Protein AF-X6L757-F1 (afdb_monomer_lite)

Structure (mmCIF, N/CA/C/O backbone):
data_AF-X6L757-F1
#
_entry.id   AF-X6L757-F1
#
loop_
_atom_site.group_PDB
_atom_site.id
_atom_site.type_symbol
_atom_site.label_atom_id
_atom_site.label_alt_id
_atom_site.label_comp_id
_atom_site.label_asym_id
_atom_site.label_entity_id
_atom_site.label_seq_id
_atom_site.pdbx_PDB_ins_code
_atom_site.Cartn_x
_atom_site.Cartn_y
_atom_site.Cartn_z
_atom_site.occupancy
_atom_site.B_iso_or_equiv
_atom_site.auth_seq_id
_atom_site.auth_comp_id
_atom_site.auth_asym_id
_atom_site.auth_atom_id
_atom_site.pdbx_PDB_model_num
ATOM 1 N N . MET A 1 1 ? -32.609 4.311 22.603 1.00 58.97 1 MET A N 1
ATOM 2 C CA . MET A 1 1 ? -32.377 5.660 22.034 1.00 58.97 1 MET A CA 1
ATOM 3 C C . MET A 1 1 ? -31.560 6.583 22.946 1.00 58.97 1 MET A C 1
ATOM 5 O O . MET A 1 1 ? -30.483 6.968 22.523 1.00 58.97 1 MET A O 1
ATOM 9 N N . LYS A 1 2 ? -31.959 6.900 24.194 1.00 62.16 2 LYS A N 1
ATOM 10 C CA . LYS A 1 2 ? -31.164 7.811 25.063 1.00 62.16 2 LYS A CA 1
ATOM 11 C C . LYS A 1 2 ? -29.749 7.310 25.413 1.00 62.16 2 LYS A C 1
ATOM 13 O O . LYS A 1 2 ? -28.817 8.101 25.410 1.00 62.16 2 LYS A O 1
ATOM 18 N N . GLY A 1 3 ? -29.578 6.009 25.667 1.00 69.06 3 GLY A N 1
ATOM 19 C CA . GLY A 1 3 ? -28.269 5.434 26.020 1.00 69.06 3 GLY A CA 1
ATOM 20 C C . GLY A 1 3 ? -27.225 5.507 24.899 1.00 69.06 3 GLY A C 1
ATOM 21 O O . GLY A 1 3 ? -26.070 5.806 25.168 1.00 69.06 3 GLY A O 1
ATOM 22 N N . GLN A 1 4 ? -27.639 5.322 23.640 1.00 73.56 4 GLN A N 1
ATOM 23 C CA . GLN A 1 4 ? -26.750 5.475 22.479 1.00 73.56 4 GLN A CA 1
ATOM 24 C C . GLN A 1 4 ? -26.289 6.923 22.304 1.00 73.56 4 GLN A C 1
ATOM 26 O O . GLN A 1 4 ? -25.109 7.154 22.082 1.00 73.56 4 GLN A O 1
ATOM 31 N N . ALA A 1 5 ? -27.187 7.899 22.470 1.00 78.19 5 ALA A N 1
ATOM 32 C CA . ALA A 1 5 ? -26.814 9.310 22.389 1.00 78.19 5 ALA A CA 1
ATOM 33 C C . ALA A 1 5 ? -25.806 9.706 23.483 1.00 78.19 5 ALA A C 1
ATOM 35 O O . ALA A 1 5 ? -24.844 10.413 23.205 1.00 78.19 5 ALA A O 1
ATOM 36 N N . ILE A 1 6 ? -25.985 9.203 24.711 1.00 81.19 6 ILE A N 1
ATOM 37 C CA . ILE A 1 6 ? -25.045 9.441 25.819 1.00 81.19 6 ILE A CA 1
ATOM 38 C C . ILE A 1 6 ? -23.681 8.803 25.531 1.00 81.19 6 ILE A C 1
ATOM 40 O O . ILE A 1 6 ? -22.657 9.444 25.749 1.00 81.19 6 ILE A O 1
ATOM 44 N N . TYR A 1 7 ? -23.665 7.571 25.014 1.00 84.12 7 TYR A N 1
ATOM 45 C CA . TYR A 1 7 ? -22.427 6.892 24.635 1.00 84.12 7 TYR A CA 1
ATOM 46 C C . TYR A 1 7 ? -21.653 7.672 23.568 1.00 84.12 7 TYR A C 1
ATOM 48 O O . TYR A 1 7 ? -20.471 7.934 23.762 1.00 84.12 7 TYR A O 1
ATOM 56 N N . VAL A 1 8 ? -22.322 8.108 22.494 1.00 83.06 8 VAL A N 1
ATOM 57 C CA . VAL A 1 8 ? -21.693 8.897 21.421 1.00 83.06 8 VAL A CA 1
ATOM 58 C C . VAL A 1 8 ? -21.083 10.185 21.978 1.00 83.06 8 VAL A C 1
ATOM 60 O O . VAL A 1 8 ? -19.923 10.471 21.715 1.00 83.06 8 VAL A O 1
ATOM 63 N N . ILE A 1 9 ? -21.818 10.924 22.815 1.00 82.94 9 ILE A N 1
ATOM 64 C CA . ILE A 1 9 ? -21.329 12.187 23.393 1.00 82.94 9 ILE A CA 1
ATOM 65 C C . ILE A 1 9 ? -20.105 11.964 24.294 1.00 82.94 9 ILE A C 1
ATOM 67 O O . ILE A 1 9 ? -19.135 12.716 24.213 1.00 82.94 9 ILE A O 1
ATOM 71 N N . LEU A 1 10 ? -20.132 10.940 25.153 1.00 84.25 10 LEU A N 1
ATOM 72 C CA . LEU A 1 10 ? -19.011 10.631 26.045 1.00 84.25 10 LEU A CA 1
ATOM 73 C C . LEU A 1 10 ? -17.787 10.125 25.276 1.00 84.25 10 LEU A C 1
ATOM 75 O O . LEU A 1 10 ? -16.661 10.471 25.628 1.00 84.25 10 LEU A O 1
ATOM 79 N N . PHE A 1 11 ? -18.002 9.336 24.226 1.00 81.00 11 PHE A N 1
ATOM 80 C CA . PHE A 1 11 ? -16.936 8.817 23.378 1.00 81.00 11 PHE A CA 1
ATOM 81 C C . PHE A 1 11 ? -16.246 9.932 22.582 1.00 81.00 11 PHE A C 1
ATOM 83 O O . PHE A 1 11 ? -15.020 10.017 22.593 1.00 81.00 11 PHE A O 1
ATOM 90 N N . GLU A 1 12 ? -17.015 10.849 21.988 1.00 79.94 12 GLU A N 1
ATOM 91 C CA . GLU A 1 12 ? -16.483 12.046 21.319 1.00 79.94 12 GLU A CA 1
ATOM 92 C C . GLU A 1 12 ? -15.700 12.943 22.289 1.00 79.94 12 GLU A C 1
ATOM 94 O O . GLU A 1 12 ? -14.604 13.419 21.982 1.00 79.94 12 GLU A O 1
ATOM 99 N N . PHE A 1 13 ? -16.214 13.132 23.509 1.00 81.75 13 PHE A N 1
ATOM 100 C CA . PHE A 1 13 ? -15.512 13.888 24.546 1.00 81.75 13 PHE A CA 1
ATOM 101 C C . PHE A 1 13 ? -14.179 13.234 24.939 1.00 81.75 13 PHE A C 1
ATOM 103 O O . PHE A 1 13 ? -13.175 13.935 25.090 1.00 81.75 13 PHE A O 1
ATOM 110 N N . PHE A 1 14 ? -14.158 11.907 25.097 1.00 79.25 14 PHE A N 1
ATOM 111 C CA . PHE A 1 14 ? -12.957 11.139 25.424 1.00 79.25 14 PHE A CA 1
ATOM 112 C C . PHE A 1 14 ? -11.910 11.209 24.306 1.00 79.25 14 PHE A C 1
ATOM 114 O O . PHE A 1 14 ? -10.748 11.513 24.587 1.00 79.25 14 PHE A O 1
ATOM 121 N N . LYS A 1 15 ? -12.328 11.015 23.046 1.00 71.12 15 LYS A N 1
ATOM 122 C CA . LYS A 1 15 ? -11.466 11.174 21.865 1.00 71.12 15 LYS A CA 1
ATOM 123 C C . LYS A 1 15 ? -10.779 12.537 21.869 1.00 71.12 15 LYS A C 1
ATOM 125 O O . LYS A 1 15 ? -9.555 12.618 21.841 1.00 71.12 15 LYS A O 1
ATOM 130 N N . LYS A 1 16 ? -11.571 13.606 21.977 1.00 74.44 16 LYS A N 1
ATOM 131 C CA . LYS A 1 16 ? -11.074 14.979 21.851 1.00 74.44 16 LYS A CA 1
ATOM 132 C C . LYS A 1 16 ? -10.141 15.399 22.987 1.00 74.44 16 LYS A C 1
ATOM 134 O O . LYS A 1 16 ? -9.164 16.096 22.741 1.00 74.44 16 LYS A O 1
ATOM 139 N N . ASN A 1 17 ? -10.452 15.022 24.229 1.00 71.94 17 ASN A N 1
ATOM 140 C CA . ASN A 1 17 ? -9.791 15.605 25.404 1.00 71.94 17 ASN A CA 1
ATOM 141 C C . ASN A 1 17 ? -8.791 14.676 26.099 1.00 71.94 17 ASN A C 1
ATOM 143 O O . ASN A 1 17 ? -7.975 15.167 26.875 1.00 71.94 17 ASN A O 1
ATOM 147 N N . ILE A 1 18 ? -8.859 13.360 25.870 1.00 69.25 18 ILE A N 1
ATOM 148 C CA . ILE A 1 18 ? -7.972 12.389 26.531 1.00 69.25 18 ILE A CA 1
ATOM 149 C C . ILE A 1 18 ? -7.057 11.688 25.530 1.00 69.25 18 ILE A C 1
ATOM 151 O O . ILE A 1 18 ? -5.863 11.579 25.792 1.00 69.25 18 ILE A O 1
ATOM 155 N N . MET A 1 19 ? -7.574 11.242 24.382 1.00 62.38 19 MET A N 1
ATOM 156 C CA . MET A 1 19 ? -6.746 10.544 23.387 1.00 62.38 19 MET A CA 1
ATOM 157 C C . MET A 1 19 ? -5.859 11.478 22.551 1.00 62.38 19 MET A C 1
ATOM 159 O O . MET A 1 19 ? -4.884 10.994 21.974 1.00 62.38 19 MET A O 1
ATOM 163 N N . SER A 1 20 ? -6.143 12.792 22.553 1.00 55.44 20 SER A N 1
ATOM 164 C CA . SER A 1 20 ? -5.616 13.781 21.598 1.00 55.44 20 SER A CA 1
ATOM 165 C C . SER A 1 20 ? -6.050 13.456 20.158 1.00 55.44 20 SER A C 1
ATOM 167 O O . SER A 1 20 ? -6.203 12.292 19.796 1.00 55.44 20 SER A O 1
ATOM 169 N N . GLU A 1 21 ? -6.244 14.466 19.304 1.00 53.66 21 GLU A N 1
ATOM 170 C CA . GLU A 1 21 ? -6.709 14.307 17.904 1.00 53.66 21 GLU A CA 1
ATOM 171 C C . GLU A 1 21 ? -5.821 13.383 17.039 1.00 53.66 21 GLU A C 1
ATOM 173 O O . GLU A 1 21 ? -6.205 13.011 15.935 1.00 53.66 21 GLU A O 1
ATOM 178 N N . MET A 1 22 ? -4.648 12.986 17.543 1.00 54.41 22 MET A N 1
ATOM 179 C CA . MET A 1 22 ? -3.664 12.153 16.849 1.00 54.41 22 MET A CA 1
ATOM 180 C C . MET A 1 22 ? -3.846 10.643 17.024 1.00 54.41 22 MET A C 1
ATOM 182 O O . 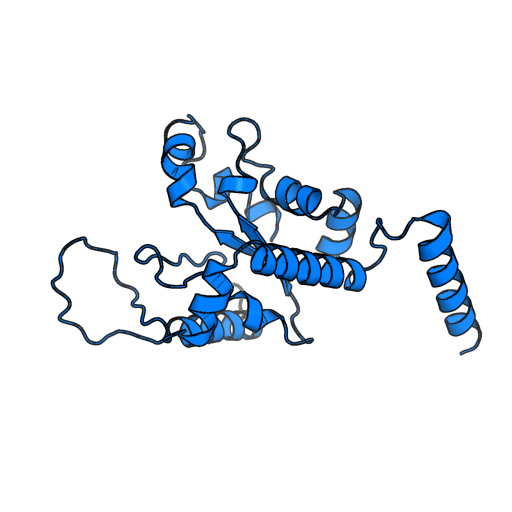MET A 1 22 ? -3.197 9.893 16.303 1.00 54.41 22 MET A O 1
ATOM 186 N N . ASN A 1 23 ? -4.677 10.170 17.958 1.00 59.03 23 ASN A N 1
ATOM 187 C CA . ASN A 1 23 ? -4.962 8.739 18.049 1.00 59.03 23 ASN A CA 1
ATOM 188 C C . ASN A 1 23 ? -6.315 8.454 17.400 1.00 59.03 23 ASN A C 1
ATOM 190 O O . ASN A 1 23 ? -7.351 8.757 18.005 1.00 59.03 23 ASN A O 1
ATOM 194 N N . PRO A 1 24 ? -6.333 7.858 16.195 1.00 61.53 24 PRO A N 1
ATOM 195 C CA . PRO A 1 24 ? -7.582 7.368 15.648 1.00 61.53 24 PRO A CA 1
ATOM 196 C C . PRO A 1 24 ? -8.204 6.406 16.684 1.00 61.53 24 PRO A C 1
ATOM 198 O O . PRO A 1 24 ? -7.495 5.715 17.411 1.00 61.53 24 PRO A O 1
ATOM 201 N N . ALA A 1 25 ? -9.530 6.382 16.840 1.00 64.69 25 ALA A N 1
ATOM 202 C CA . ALA A 1 25 ? -10.200 5.425 17.742 1.00 64.69 25 ALA A CA 1
ATOM 203 C C . ALA A 1 25 ? -11.243 4.569 17.010 1.00 64.69 25 ALA A C 1
ATOM 205 O O . ALA A 1 25 ? -12.019 3.843 17.628 1.00 64.69 25 ALA A O 1
ATOM 206 N N . SER A 1 26 ? -11.288 4.674 15.681 1.00 74.31 26 SER A N 1
ATOM 207 C CA . SER A 1 26 ? -12.192 3.932 14.818 1.00 74.31 26 SER A CA 1
ATOM 208 C C . SER A 1 26 ? -11.625 3.760 13.410 1.00 74.31 26 SER A C 1
ATOM 210 O O . SER A 1 26 ? -10.725 4.481 12.976 1.00 74.31 26 SER A O 1
ATOM 212 N N . CYS A 1 27 ? -12.218 2.829 12.670 1.00 75.62 27 CYS A N 1
ATOM 213 C CA . CYS A 1 27 ? -11.943 2.591 11.259 1.00 75.62 27 CYS A CA 1
ATOM 214 C C . CYS A 1 27 ? -12.133 3.850 10.398 1.00 75.62 27 CYS A C 1
ATOM 216 O O . CYS A 1 27 ? -11.332 4.118 9.507 1.00 75.62 27 CYS A O 1
ATOM 218 N N . ALA A 1 28 ? -13.169 4.643 10.695 1.00 76.81 28 ALA A N 1
ATOM 219 C CA . ALA A 1 28 ? -13.450 5.893 9.994 1.00 76.81 28 ALA A CA 1
ATOM 220 C C . ALA A 1 28 ? -12.325 6.921 10.184 1.00 76.81 28 ALA A C 1
ATOM 222 O O . ALA A 1 28 ? -11.941 7.589 9.225 1.00 76.81 28 ALA A O 1
ATOM 223 N N . ASP A 1 29 ? -11.750 6.994 11.389 1.00 78.88 29 ASP A N 1
ATOM 224 C CA . ASP A 1 29 ? -10.627 7.892 11.668 1.00 78.88 29 ASP A CA 1
ATOM 225 C C . ASP A 1 29 ? -9.388 7.485 10.846 1.00 78.88 29 ASP A C 1
ATOM 227 O O . ASP A 1 29 ? -8.741 8.338 10.244 1.00 78.88 29 ASP A O 1
ATOM 231 N N . VAL A 1 30 ? -9.094 6.182 10.733 1.00 80.06 30 VAL A N 1
ATOM 232 C CA . VAL A 1 30 ? -7.975 5.690 9.905 1.00 80.06 30 VAL A CA 1
ATOM 233 C C . VAL A 1 30 ? -8.197 5.948 8.420 1.00 80.06 30 VAL A C 1
ATOM 235 O O . VAL A 1 30 ? -7.276 6.402 7.745 1.00 80.06 30 VAL A O 1
ATOM 238 N N . ILE A 1 31 ? -9.411 5.733 7.905 1.00 79.62 31 ILE A N 1
ATOM 239 C CA . ILE A 1 31 ? -9.746 6.085 6.516 1.00 79.62 31 ILE A CA 1
ATOM 240 C C . ILE A 1 31 ? -9.521 7.579 6.283 1.00 79.62 31 ILE A C 1
ATOM 242 O O . ILE A 1 31 ? -8.919 7.957 5.278 1.00 79.62 31 ILE A O 1
ATOM 246 N N . SER A 1 32 ? -9.971 8.424 7.212 1.00 81.94 32 SER A N 1
ATOM 247 C CA . SER A 1 32 ? -9.790 9.872 7.119 1.00 81.94 32 SER A CA 1
ATOM 248 C C . SER A 1 32 ? -8.311 10.254 7.084 1.00 81.94 32 SER A C 1
ATOM 250 O O . SER A 1 32 ? -7.915 11.050 6.239 1.00 81.94 32 SER A O 1
ATOM 252 N N . ILE A 1 33 ? -7.482 9.658 7.945 1.00 85.62 33 ILE A N 1
ATOM 253 C CA . ILE A 1 33 ? -6.033 9.907 7.984 1.00 85.62 33 ILE A CA 1
ATOM 254 C C . ILE A 1 33 ? -5.356 9.461 6.686 1.00 85.62 33 ILE A C 1
ATOM 256 O O . ILE A 1 33 ? -4.517 10.180 6.148 1.00 85.62 33 ILE A O 1
ATOM 260 N N . LEU A 1 34 ? -5.728 8.301 6.143 1.00 85.06 34 LEU A N 1
ATOM 261 C CA . LEU A 1 34 ? -5.168 7.803 4.886 1.00 85.06 34 LEU A CA 1
ATOM 262 C C . LEU A 1 34 ? -5.571 8.682 3.693 1.00 85.06 34 LEU A C 1
ATOM 264 O O . LEU A 1 34 ? -4.715 9.000 2.864 1.00 85.06 34 LEU A O 1
ATOM 268 N N . LYS A 1 35 ? -6.838 9.123 3.630 1.00 81.38 35 LYS A N 1
ATOM 269 C CA . LYS A 1 35 ? -7.328 10.082 2.623 1.00 81.38 35 LYS A CA 1
ATOM 270 C C . LYS A 1 35 ? -6.579 11.417 2.727 1.00 81.38 35 LYS A C 1
ATOM 272 O O . LYS A 1 35 ? -6.104 11.927 1.714 1.00 81.38 35 LYS A O 1
ATOM 277 N N . GLU A 1 36 ? -6.422 11.943 3.939 1.00 84.25 36 GLU A N 1
ATOM 278 C CA . GLU A 1 36 ? -5.700 13.191 4.203 1.00 84.25 36 GLU A CA 1
ATOM 279 C C . GLU A 1 36 ? -4.223 13.093 3.812 1.00 84.25 36 GLU A C 1
ATOM 281 O O . GLU A 1 36 ? -3.713 13.933 3.075 1.00 84.25 36 GLU A O 1
ATOM 286 N N . SER A 1 37 ? -3.544 12.028 4.243 1.00 85.00 37 SER A N 1
ATOM 287 C CA . SER A 1 37 ? -2.137 11.798 3.925 1.00 85.00 37 SER A CA 1
ATOM 288 C C . SER A 1 37 ? -1.910 11.697 2.418 1.00 85.00 37 SER A C 1
ATOM 290 O O . SER A 1 37 ? -0.936 12.247 1.910 1.00 85.00 37 SER A O 1
ATOM 292 N N . LYS A 1 38 ? -2.816 11.045 1.679 1.00 80.94 38 LYS A N 1
ATOM 293 C CA . LYS A 1 38 ? -2.723 10.990 0.218 1.00 80.94 38 LYS A CA 1
ATOM 294 C C . LYS A 1 38 ? -2.888 12.371 -0.417 1.00 80.94 38 LYS A C 1
ATOM 296 O O . LYS A 1 38 ? -2.145 12.694 -1.341 1.00 80.94 38 LYS A O 1
ATOM 301 N N . ARG A 1 39 ? -3.831 13.184 0.067 1.00 80.19 39 ARG A N 1
ATOM 302 C CA . ARG A 1 39 ? -4.012 14.559 -0.416 1.00 80.19 39 ARG A CA 1
ATOM 303 C C . ARG A 1 39 ? -2.745 15.387 -0.205 1.00 80.19 39 ARG A C 1
ATOM 305 O O . ARG A 1 39 ? -2.292 16.025 -1.146 1.00 80.19 39 ARG A O 1
ATOM 312 N N . GLN A 1 40 ? -2.136 15.306 0.976 1.00 81.81 40 GLN A N 1
ATOM 313 C CA . GLN A 1 40 ? -0.882 16.004 1.275 1.00 81.81 40 GLN A CA 1
ATOM 314 C C . GLN A 1 40 ? 0.256 15.562 0.347 1.00 81.81 40 GLN A C 1
ATOM 316 O O . GLN A 1 40 ? 0.950 16.400 -0.217 1.00 81.81 40 GLN A O 1
ATOM 321 N N . GLU A 1 41 ? 0.403 14.257 0.104 1.00 78.88 41 GLU A N 1
ATOM 322 C CA . GLU A 1 41 ? 1.407 13.747 -0.838 1.00 78.88 41 GLU A CA 1
ATOM 323 C C . GLU A 1 41 ? 1.189 14.221 -2.285 1.00 78.88 41 GLU A C 1
ATOM 325 O O . GLU A 1 41 ? 2.156 14.331 -3.035 1.00 78.88 41 GLU A O 1
ATOM 330 N N . LEU A 1 42 ? -0.060 14.468 -2.697 1.00 75.12 42 LEU A N 1
ATOM 331 C CA . LEU A 1 42 ? -0.369 15.066 -4.000 1.00 75.12 42 LEU A CA 1
ATOM 332 C C . LEU A 1 42 ? -0.047 16.568 -4.008 1.00 75.12 42 LEU A C 1
ATOM 334 O O . LEU A 1 42 ? 0.512 17.060 -4.981 1.00 75.12 42 LEU A O 1
ATOM 338 N N . GLU A 1 43 ? -0.369 17.297 -2.934 1.00 73.88 43 GLU A N 1
ATOM 339 C CA . GLU A 1 43 ? -0.105 18.743 -2.791 1.00 73.88 43 GLU A CA 1
ATOM 340 C C . GLU A 1 43 ? 1.388 19.078 -2.769 1.00 73.88 43 GLU A C 1
ATOM 342 O O . GLU A 1 43 ? 1.803 20.094 -3.332 1.00 73.88 43 GLU A O 1
ATOM 347 N N . GLU A 1 44 ? 2.206 18.206 -2.182 1.00 71.19 44 GLU A N 1
ATOM 348 C CA . GLU A 1 44 ? 3.666 18.309 -2.224 1.00 71.19 44 GLU A CA 1
ATOM 349 C C . GLU A 1 44 ? 4.226 18.163 -3.651 1.00 71.19 44 GLU A C 1
ATOM 351 O O . GLU A 1 44 ? 5.294 18.699 -3.959 1.00 71.19 44 GLU A O 1
ATOM 356 N N . ASP A 1 45 ? 3.500 17.487 -4.545 1.00 68.44 45 ASP A N 1
ATOM 357 C CA . ASP A 1 45 ? 3.922 17.193 -5.910 1.00 68.44 45 ASP A CA 1
ATOM 358 C C . ASP A 1 45 ? 3.171 18.065 -6.932 1.00 68.44 45 ASP A C 1
ATOM 360 O O . ASP A 1 45 ? 2.238 17.654 -7.627 1.00 68.44 45 ASP A O 1
ATOM 364 N N . LYS A 1 46 ? 3.616 19.322 -7.053 1.00 63.41 46 LYS A N 1
ATOM 365 C CA . LYS A 1 46 ? 3.068 20.311 -8.003 1.00 63.41 46 LYS A CA 1
ATOM 366 C C . LYS A 1 46 ? 3.085 19.825 -9.462 1.00 63.41 46 LYS A C 1
ATOM 368 O O . LYS A 1 46 ? 2.262 20.260 -10.268 1.00 63.41 46 LYS A O 1
ATOM 373 N N . THR A 1 47 ? 4.027 18.946 -9.799 1.00 63.19 47 THR A N 1
ATOM 374 C CA . THR A 1 47 ? 4.153 18.314 -11.117 1.00 63.19 47 THR A CA 1
ATOM 375 C C . THR A 1 47 ? 3.059 17.286 -11.381 1.00 63.19 47 THR A C 1
ATOM 377 O O . THR A 1 47 ? 2.574 17.220 -12.511 1.00 63.19 47 THR A O 1
ATOM 380 N N . ILE A 1 48 ? 2.607 16.552 -10.359 1.00 65.06 48 ILE A N 1
ATOM 381 C CA . ILE A 1 48 ? 1.453 15.654 -10.483 1.00 65.06 48 ILE A CA 1
ATOM 382 C C . ILE A 1 48 ? 0.194 16.450 -10.815 1.00 65.06 48 ILE A C 1
ATOM 384 O O . ILE A 1 48 ? -0.448 16.131 -11.808 1.00 65.06 48 ILE A O 1
ATOM 388 N N . PHE A 1 49 ? -0.115 17.529 -10.084 1.00 62.84 49 PHE A N 1
ATOM 389 C CA . PHE A 1 49 ? -1.331 18.328 -10.319 1.00 62.84 49 PHE A CA 1
ATOM 390 C C . PHE A 1 49 ? -1.489 18.808 -11.768 1.00 62.84 49 PHE A C 1
ATOM 392 O O . PHE A 1 49 ? -2.576 18.727 -12.333 1.00 62.84 49 PHE A O 1
ATOM 399 N N . GLN A 1 50 ? -0.405 19.277 -12.387 1.00 62.06 50 GLN A N 1
ATOM 400 C CA . GLN A 1 50 ? -0.425 19.708 -13.790 1.00 62.06 50 GLN A CA 1
ATOM 401 C C . GLN A 1 50 ? -0.560 18.529 -14.764 1.00 62.06 50 GLN A C 1
ATOM 403 O O . GLN A 1 50 ? -1.178 18.663 -15.819 1.00 62.06 50 GLN A O 1
ATOM 408 N N . ALA A 1 51 ? -0.008 17.366 -14.416 1.00 60.81 51 ALA A N 1
ATOM 409 C CA . ALA A 1 51 ? -0.175 16.151 -15.203 1.00 60.81 51 ALA A CA 1
ATOM 410 C C . ALA A 1 51 ? -1.629 15.635 -15.171 1.00 60.81 51 ALA A C 1
ATOM 412 O O . ALA A 1 51 ? -2.087 15.096 -16.177 1.00 60.81 51 ALA A O 1
ATOM 413 N N . LEU A 1 52 ? -2.381 15.864 -14.083 1.00 61.47 52 LEU A N 1
ATOM 414 C CA . LEU A 1 52 ? -3.789 15.437 -13.963 1.00 61.47 52 LEU A CA 1
ATOM 415 C C . LEU A 1 52 ? -4.696 16.098 -14.986 1.00 61.47 52 LEU A C 1
ATOM 417 O O . LEU A 1 52 ? -5.527 15.437 -15.603 1.00 61.47 52 LEU A O 1
ATOM 421 N N . GLU A 1 53 ? -4.506 17.397 -15.205 1.00 63.56 53 GLU A N 1
ATOM 422 C CA . GLU A 1 53 ? -5.304 18.164 -16.165 1.00 63.56 53 GLU A CA 1
ATOM 423 C C . GLU A 1 53 ? -5.144 17.650 -17.604 1.00 63.56 53 GLU A C 1
ATOM 425 O O . GLU A 1 53 ? -5.980 17.929 -18.463 1.00 63.56 53 GLU A O 1
ATOM 430 N N . THR A 1 54 ? -4.082 16.886 -17.873 1.00 63.28 54 THR A N 1
ATOM 431 C CA . THR A 1 54 ? -3.745 16.362 -19.201 1.00 63.28 54 THR A CA 1
ATOM 432 C C . THR A 1 54 ? -3.739 14.836 -19.258 1.00 63.28 54 THR A C 1
ATOM 434 O O . THR A 1 54 ? -3.194 14.262 -20.202 1.00 63.28 54 THR A O 1
ATOM 437 N N . TYR A 1 55 ? -4.351 14.167 -18.275 1.00 63.38 55 TYR A N 1
ATOM 438 C CA . TYR A 1 55 ? -4.335 12.712 -18.189 1.00 63.38 55 TYR A CA 1
ATOM 439 C C . TYR A 1 55 ? -4.976 12.060 -19.421 1.00 63.38 55 TYR A C 1
ATOM 441 O O . TYR A 1 55 ? -6.115 12.347 -19.796 1.00 63.38 55 TYR A O 1
ATOM 449 N N . ILE A 1 56 ? -4.231 11.140 -20.032 1.00 63.94 56 ILE A N 1
ATOM 450 C CA . ILE A 1 56 ? -4.704 10.284 -21.117 1.00 63.94 56 ILE A CA 1
ATOM 451 C C . ILE A 1 56 ? -4.777 8.857 -20.566 1.00 63.94 56 ILE A C 1
ATOM 453 O O . ILE A 1 56 ? -3.777 8.389 -20.012 1.00 63.94 56 ILE A O 1
ATOM 457 N N . PRO A 1 57 ? -5.911 8.149 -20.734 1.00 65.44 57 PRO A N 1
ATOM 458 C CA . PRO A 1 57 ? -6.055 6.777 -20.272 1.00 65.44 57 PRO A CA 1
ATOM 459 C C . PRO A 1 57 ? -4.931 5.872 -20.768 1.00 65.44 57 PRO A C 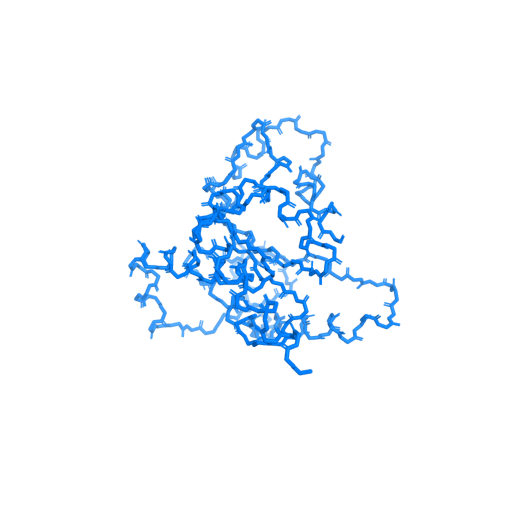1
ATOM 461 O O . PRO A 1 57 ? -4.590 5.841 -21.955 1.00 65.44 57 PRO A O 1
ATOM 464 N N . LEU A 1 58 ? -4.357 5.123 -19.831 1.00 71.88 58 LEU A N 1
ATOM 465 C CA . LEU A 1 58 ? -3.252 4.224 -20.114 1.00 71.88 58 LEU A CA 1
ATOM 466 C C . LEU A 1 58 ? -3.730 2.989 -20.864 1.00 71.88 58 LEU A C 1
ATOM 468 O O . LEU A 1 58 ? -4.562 2.234 -20.365 1.00 71.88 58 LEU A O 1
ATOM 472 N N . GLN A 1 59 ? -3.133 2.732 -22.023 1.00 73.69 59 GLN A N 1
ATOM 473 C CA . GLN A 1 59 ? -3.276 1.448 -22.696 1.00 73.69 59 GLN A CA 1
ATOM 474 C C . GLN A 1 59 ? -2.222 0.464 -22.183 1.00 73.69 59 GLN A C 1
ATOM 476 O O . GLN A 1 59 ? -1.032 0.776 -22.150 1.00 73.69 59 GLN A O 1
ATOM 481 N N . ALA A 1 60 ? -2.663 -0.727 -21.794 1.00 74.44 60 ALA A N 1
ATOM 482 C CA . ALA A 1 60 ? -1.826 -1.812 -21.303 1.00 74.44 60 ALA A CA 1
ATOM 483 C C . ALA A 1 60 ? -2.070 -3.094 -22.105 1.00 74.44 60 ALA A C 1
ATOM 485 O O . ALA A 1 60 ? -3.023 -3.201 -22.872 1.00 74.44 60 ALA A O 1
ATOM 486 N N . ASN A 1 61 ? -1.177 -4.065 -21.952 1.00 74.12 61 ASN A N 1
ATOM 487 C CA . ASN A 1 61 ? -1.337 -5.412 -22.481 1.00 74.12 61 ASN A CA 1
ATOM 488 C C . ASN A 1 61 ? -0.685 -6.416 -21.512 1.00 74.12 61 ASN A C 1
ATOM 490 O O . ASN A 1 61 ? 0.115 -6.032 -20.662 1.00 74.12 61 ASN A O 1
ATOM 494 N N . ASN A 1 62 ? -1.020 -7.699 -21.655 1.00 74.38 62 ASN A N 1
ATOM 495 C CA . ASN A 1 62 ? -0.509 -8.773 -20.791 1.00 74.38 62 ASN A CA 1
ATOM 496 C C . ASN A 1 62 ? 0.846 -9.343 -21.249 1.00 74.38 62 ASN A C 1
ATOM 498 O O . ASN A 1 62 ? 1.286 -10.376 -20.740 1.00 74.38 62 ASN A O 1
ATOM 502 N N . TYR A 1 63 ? 1.488 -8.746 -22.255 1.00 66.56 63 TYR A N 1
ATOM 503 C CA . TYR A 1 63 ? 2.748 -9.266 -22.768 1.00 66.56 63 TYR A CA 1
ATOM 504 C C . TYR A 1 63 ? 3.908 -8.833 -21.868 1.00 66.56 63 TYR A C 1
ATOM 506 O O . TYR A 1 63 ? 3.921 -7.736 -21.313 1.00 66.56 63 TYR A O 1
ATOM 514 N N . LEU A 1 64 ? 4.907 -9.711 -21.737 1.00 57.03 64 LEU A N 1
ATOM 515 C CA . LEU A 1 64 ? 6.180 -9.357 -21.112 1.00 57.03 64 LEU A CA 1
ATOM 516 C C . LEU A 1 64 ? 6.747 -8.119 -21.812 1.00 57.03 64 LEU A C 1
ATOM 518 O O . LEU A 1 64 ? 6.771 -8.069 -23.042 1.00 57.03 64 LEU A O 1
ATOM 522 N N . TYR A 1 65 ? 7.221 -7.144 -21.035 1.00 54.09 65 TYR A N 1
ATOM 523 C CA . TYR A 1 65 ? 7.952 -6.012 -21.590 1.00 54.09 65 TYR A CA 1
ATOM 524 C C . TYR A 1 65 ? 9.221 -6.543 -22.274 1.00 54.09 65 TYR A C 1
ATOM 526 O O . TYR A 1 65 ? 10.167 -6.967 -21.610 1.00 54.09 65 TYR A O 1
ATOM 534 N N . ILE A 1 66 ? 9.217 -6.562 -23.605 1.00 52.94 66 ILE A N 1
ATOM 535 C CA . ILE A 1 66 ? 10.393 -6.830 -24.431 1.00 52.94 66 ILE A CA 1
ATOM 536 C C . ILE A 1 66 ? 10.847 -5.462 -24.928 1.00 52.94 66 ILE A C 1
ATOM 538 O O . ILE A 1 66 ? 10.054 -4.733 -25.517 1.00 52.94 66 ILE A O 1
ATOM 542 N N . ASP A 1 67 ? 12.113 -5.113 -24.706 1.00 49.88 67 ASP A N 1
ATOM 543 C CA . ASP A 1 67 ? 12.712 -3.815 -25.070 1.00 49.88 67 ASP A CA 1
ATOM 544 C C . ASP A 1 67 ? 12.806 -3.574 -26.599 1.00 49.88 67 ASP A C 1
ATOM 546 O O . ASP A 1 67 ? 13.529 -2.704 -27.071 1.00 49.88 67 ASP A O 1
ATOM 550 N N . SER A 1 68 ? 12.097 -4.377 -27.399 1.00 51.62 68 SER A N 1
ATOM 551 C CA . SER A 1 68 ? 12.009 -4.260 -28.850 1.00 51.62 68 SER A CA 1
ATOM 552 C C . SER A 1 68 ? 10.709 -3.559 -29.244 1.00 51.62 68 SER A C 1
ATOM 554 O O . SER A 1 68 ? 9.626 -4.064 -28.950 1.00 51.62 68 SER A O 1
ATOM 556 N N . ASP A 1 69 ? 10.819 -2.454 -29.980 1.00 52.69 69 ASP A N 1
ATOM 557 C CA . ASP A 1 69 ? 9.723 -1.596 -30.468 1.00 52.69 69 ASP A CA 1
ATOM 558 C C . ASP A 1 69 ? 8.734 -2.258 -31.465 1.00 52.69 69 ASP A C 1
ATOM 560 O O . ASP A 1 69 ? 8.002 -1.570 -32.178 1.00 52.69 69 ASP A O 1
ATOM 564 N N . ASP A 1 70 ? 8.662 -3.587 -31.543 1.00 53.16 70 ASP A N 1
ATOM 565 C CA . ASP A 1 70 ? 7.878 -4.306 -32.554 1.00 53.16 70 ASP A CA 1
ATOM 566 C C . ASP A 1 70 ? 6.413 -4.525 -32.104 1.00 53.16 70 ASP A C 1
ATOM 568 O O . ASP A 1 70 ? 5.906 -5.640 -31.958 1.00 53.16 70 ASP A O 1
ATOM 572 N N . TYR A 1 71 ? 5.698 -3.425 -31.851 1.00 55.25 71 TYR A N 1
ATOM 573 C CA . TYR A 1 71 ? 4.280 -3.437 -31.475 1.00 55.25 71 TYR A CA 1
ATOM 574 C C . TYR A 1 71 ? 3.384 -3.659 -32.706 1.00 55.25 71 TYR A C 1
ATOM 576 O O . TYR A 1 71 ? 2.925 -2.712 -33.343 1.00 55.25 71 TYR A O 1
ATOM 584 N N . LYS A 1 72 ? 3.113 -4.926 -33.052 1.00 52.31 72 LYS A N 1
ATOM 585 C CA . LYS A 1 72 ? 2.191 -5.314 -34.148 1.00 52.31 72 LYS A CA 1
ATOM 586 C C . LYS A 1 72 ? 0.907 -6.037 -33.722 1.00 52.31 72 LYS A C 1
ATOM 588 O O . LYS A 1 72 ? 0.177 -6.521 -34.585 1.00 52.31 72 LYS A O 1
ATOM 593 N N . LYS A 1 73 ? 0.581 -6.101 -32.429 1.00 55.69 73 LYS A N 1
ATOM 594 C CA . LYS A 1 73 ? -0.687 -6.681 -31.952 1.00 55.69 73 LYS A CA 1
ATOM 595 C C . LYS A 1 73 ? -1.536 -5.655 -31.204 1.00 55.69 73 LYS A C 1
ATOM 597 O O . LYS A 1 73 ? -1.123 -5.154 -30.166 1.00 55.69 73 LYS A O 1
ATOM 602 N N . ASN A 1 74 ? -2.741 -5.412 -31.723 1.00 57.59 74 ASN A N 1
ATOM 603 C CA . ASN A 1 74 ? -3.782 -4.538 -31.163 1.00 57.59 74 ASN A CA 1
ATOM 604 C C . ASN A 1 74 ? -4.527 -5.165 -29.963 1.00 57.59 74 ASN A C 1
ATOM 606 O O . ASN A 1 74 ? -5.708 -4.901 -29.771 1.00 57.59 74 ASN A O 1
ATOM 610 N N . ASP A 1 75 ? -3.861 -5.984 -29.146 1.00 65.12 75 ASP A N 1
ATOM 611 C CA . ASP A 1 75 ? -4.474 -6.567 -27.939 1.00 65.12 75 ASP A CA 1
ATOM 612 C C . ASP A 1 75 ? -4.335 -5.615 -26.733 1.00 65.12 75 ASP A C 1
ATOM 614 O O . ASP A 1 75 ? -4.218 -6.061 -25.589 1.00 65.12 75 ASP A O 1
ATOM 618 N N . SER A 1 76 ? -4.257 -4.302 -26.981 1.00 72.75 76 SER A N 1
ATOM 619 C CA . SER A 1 76 ? -4.195 -3.317 -25.910 1.00 72.75 76 SER A CA 1
ATOM 620 C C . SER A 1 76 ? -5.579 -3.110 -25.310 1.00 72.75 76 SER A C 1
ATOM 622 O O . SER A 1 76 ? -6.590 -3.031 -26.007 1.00 72.75 76 SER A O 1
ATOM 624 N N . TYR A 1 77 ? -5.623 -3.028 -23.990 1.00 75.31 77 TYR A N 1
ATOM 625 C CA . TYR A 1 77 ? -6.818 -2.714 -23.229 1.00 75.31 77 TYR A CA 1
ATOM 626 C C . TYR A 1 77 ? -6.587 -1.456 -22.405 1.00 75.31 77 TYR A C 1
ATOM 628 O O . TYR A 1 77 ? -5.455 -1.064 -22.120 1.00 75.31 77 TYR A O 1
ATOM 636 N N . ASP A 1 78 ? -7.684 -0.823 -22.011 1.00 77.81 78 ASP A N 1
ATOM 637 C CA . ASP A 1 78 ? -7.647 0.258 -21.040 1.00 77.81 78 ASP A CA 1
ATOM 638 C C . ASP A 1 78 ? -7.218 -0.305 -19.675 1.00 77.81 78 ASP A C 1
ATOM 640 O O . ASP A 1 78 ? -7.891 -1.162 -19.094 1.00 77.81 78 ASP A O 1
ATOM 644 N N . CYS A 1 79 ? -6.060 0.139 -19.187 1.00 75.88 79 CYS A N 1
ATOM 645 C CA . CYS A 1 79 ? -5.461 -0.324 -17.939 1.00 75.88 79 CYS A CA 1
ATOM 646 C C . CYS A 1 79 ? -6.353 -0.006 -16.732 1.00 75.88 79 CYS A C 1
ATOM 648 O O . CYS A 1 79 ? -6.494 -0.836 -15.835 1.00 75.88 79 CYS A O 1
ATOM 650 N N . HIS A 1 80 ? -6.995 1.166 -16.738 1.00 73.50 80 HIS A N 1
ATOM 651 C CA . HIS A 1 80 ? -7.905 1.599 -15.683 1.00 73.50 80 HIS A CA 1
ATOM 652 C C . HIS A 1 80 ? -9.118 0.670 -15.612 1.00 73.50 80 HIS A C 1
ATOM 654 O O . HIS A 1 80 ? -9.419 0.105 -14.561 1.00 73.50 80 HIS A O 1
ATOM 660 N N . GLN A 1 81 ? -9.779 0.444 -16.746 1.00 72.69 81 GLN A N 1
ATOM 661 C CA . GLN A 1 81 ? -10.952 -0.422 -16.811 1.00 72.69 81 GLN A CA 1
ATOM 662 C C . GLN A 1 81 ? -10.609 -1.879 -16.494 1.00 72.69 81 GLN A C 1
ATOM 664 O O . GLN A 1 81 ? -11.388 -2.572 -15.843 1.00 72.69 81 GLN A O 1
ATOM 669 N N . HIS A 1 82 ? -9.440 -2.349 -16.922 1.00 78.44 82 HIS A N 1
ATOM 670 C CA . HIS A 1 82 ? -8.985 -3.698 -16.612 1.00 78.44 82 HIS A CA 1
ATOM 671 C C . HIS A 1 82 ? -8.740 -3.890 -15.110 1.00 78.44 82 HIS A C 1
ATOM 673 O O . HIS A 1 82 ? -9.184 -4.886 -14.547 1.00 78.44 82 HIS A O 1
ATOM 679 N N . LEU A 1 83 ? -8.117 -2.913 -14.443 1.00 76.62 83 LEU A N 1
ATOM 680 C CA . LEU A 1 83 ? -7.958 -2.912 -12.988 1.00 76.62 83 LEU A CA 1
ATOM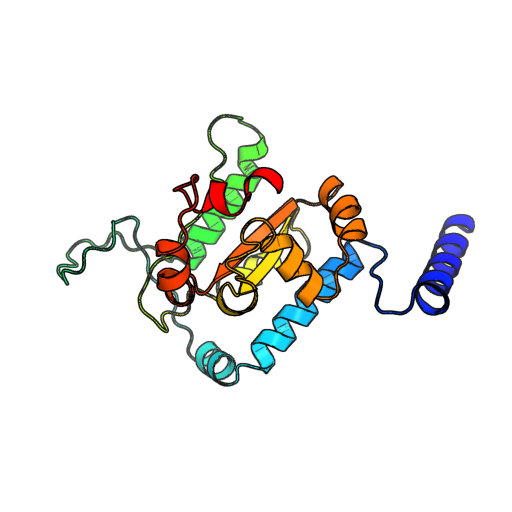 681 C C . LEU A 1 83 ? -9.307 -2.890 -12.265 1.00 76.62 83 LEU A C 1
ATOM 683 O O . LEU A 1 83 ? -9.493 -3.666 -11.332 1.00 76.62 83 LEU A O 1
ATOM 687 N N . ILE A 1 84 ? -10.264 -2.067 -12.711 1.00 73.44 84 ILE A N 1
ATOM 688 C CA . ILE A 1 84 ? -11.633 -2.083 -12.167 1.00 73.44 84 ILE A CA 1
ATOM 689 C C . ILE A 1 84 ? -12.228 -3.482 -12.269 1.00 73.44 84 ILE A C 1
ATOM 691 O O . ILE A 1 84 ? -12.731 -3.998 -11.275 1.00 73.44 84 ILE A O 1
ATOM 695 N N . ASN A 1 85 ? -12.171 -4.089 -13.454 1.00 75.50 85 ASN A N 1
ATOM 696 C CA . ASN A 1 85 ? -12.776 -5.394 -13.689 1.00 75.50 85 ASN A CA 1
ATOM 697 C C . ASN A 1 85 ? -12.146 -6.456 -12.783 1.00 75.50 85 ASN A C 1
ATOM 699 O O . ASN A 1 85 ? -12.884 -7.159 -12.106 1.00 75.50 85 ASN A O 1
ATOM 703 N N . LEU A 1 86 ? -10.813 -6.488 -12.659 1.00 75.50 86 LEU A N 1
ATOM 704 C CA . LEU A 1 86 ? -10.118 -7.393 -11.735 1.00 75.50 86 LEU A CA 1
ATOM 705 C C . LEU A 1 86 ? -10.564 -7.187 -10.281 1.00 75.50 86 LEU A C 1
ATOM 707 O O . LEU A 1 86 ? -10.802 -8.147 -9.554 1.00 75.50 86 LEU A O 1
ATOM 711 N N . LEU A 1 87 ? -10.704 -5.936 -9.842 1.00 71.31 87 LEU A N 1
ATOM 712 C CA . LEU A 1 87 ? -11.126 -5.621 -8.476 1.00 71.31 87 LEU A CA 1
ATOM 713 C C . LEU A 1 87 ? -12.605 -5.953 -8.217 1.00 71.31 87 LEU A C 1
ATOM 715 O O . LEU A 1 87 ? -12.962 -6.326 -7.099 1.00 71.31 87 LEU A O 1
ATOM 719 N N . VAL A 1 88 ? -13.471 -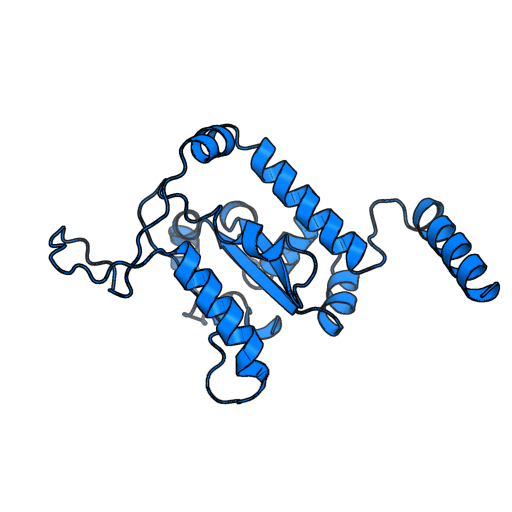5.817 -9.223 1.00 69.12 88 VAL A N 1
ATOM 720 C CA . VAL A 1 88 ? -14.894 -6.185 -9.152 1.00 69.12 88 VAL A CA 1
ATOM 721 C C . VAL A 1 88 ? -15.062 -7.704 -9.178 1.00 69.12 88 VAL A C 1
ATOM 723 O O . VAL A 1 88 ? -15.742 -8.245 -8.307 1.00 69.12 88 VAL A O 1
ATOM 726 N N . GLU A 1 89 ? -14.388 -8.402 -10.091 1.00 66.50 89 GLU A N 1
ATOM 727 C CA . GLU A 1 89 ? -14.378 -9.868 -10.183 1.00 66.50 89 GLU A CA 1
ATOM 728 C C . GLU A 1 89 ? -13.897 -10.491 -8.864 1.00 66.50 89 GLU A C 1
ATOM 730 O O . GLU A 1 89 ? -14.547 -11.389 -8.332 1.00 66.50 89 GLU A O 1
ATOM 735 N N . GLN A 1 90 ? -12.867 -9.925 -8.223 1.00 62.44 90 GLN A N 1
ATOM 736 C CA . GLN A 1 90 ? -12.419 -10.360 -6.893 1.00 62.44 90 GLN A CA 1
ATOM 737 C C . GLN A 1 90 ? -13.456 -10.162 -5.773 1.00 62.44 90 GLN A C 1
ATOM 739 O O . GLN A 1 90 ? -13.449 -10.908 -4.786 1.00 62.44 90 GLN A O 1
ATOM 744 N N . LYS A 1 91 ? -14.354 -9.171 -5.880 1.00 60.97 91 LYS A N 1
ATOM 745 C CA . LYS A 1 91 ? -15.468 -9.005 -4.927 1.00 60.97 91 LYS A CA 1
ATOM 746 C C . LYS A 1 91 ? -16.533 -10.086 -5.127 1.00 60.97 91 LYS A C 1
ATOM 748 O O . LYS A 1 91 ? -17.105 -10.544 -4.136 1.00 60.97 91 LYS A O 1
ATOM 753 N N . GLU A 1 92 ? -16.778 -10.506 -6.367 1.00 55.91 92 GLU A N 1
ATOM 754 C CA . GLU A 1 92 ? -17.780 -11.520 -6.723 1.00 55.91 92 GLU A CA 1
ATOM 755 C C . GLU A 1 92 ? -17.282 -12.961 -6.491 1.00 55.91 92 GLU A C 1
ATOM 757 O O . GLU A 1 92 ? -18.036 -13.808 -6.000 1.00 55.91 92 GLU A O 1
ATOM 762 N N . GLU A 1 93 ? -15.995 -13.227 -6.733 1.00 50.78 93 GLU A N 1
ATOM 763 C CA . GLU A 1 93 ? -15.344 -14.537 -6.583 1.00 50.78 93 GLU A CA 1
ATOM 764 C C . GLU A 1 93 ? -15.053 -14.957 -5.136 1.00 50.78 93 GLU A C 1
ATOM 766 O O . GLU A 1 93 ? -14.633 -16.090 -4.899 1.00 50.78 93 GLU A O 1
ATOM 771 N N . LYS A 1 94 ? -15.399 -14.145 -4.123 1.00 51.03 94 LYS A N 1
ATOM 772 C CA . LYS A 1 94 ? -15.420 -14.583 -2.706 1.00 51.03 94 LYS A CA 1
ATOM 773 C C . LYS A 1 94 ? -16.319 -15.815 -2.443 1.00 51.03 94 LYS A C 1
ATOM 775 O O . LYS A 1 94 ? -16.419 -16.249 -1.300 1.00 51.03 94 LYS A O 1
ATOM 780 N N . LYS A 1 95 ? -16.963 -16.377 -3.474 1.00 48.59 95 LYS A N 1
ATOM 781 C CA . LYS A 1 95 ? -17.763 -17.606 -3.456 1.00 48.59 95 LYS A CA 1
ATOM 782 C C . LYS A 1 95 ? -17.047 -18.884 -3.931 1.00 48.59 95 LYS A C 1
ATOM 784 O O . LYS A 1 95 ? -17.626 -19.941 -3.717 1.00 48.59 95 LYS A O 1
ATOM 789 N N . ASN A 1 96 ? -15.850 -18.839 -4.533 1.00 45.38 96 ASN A N 1
ATOM 790 C CA . ASN A 1 96 ? -15.126 -20.052 -4.961 1.00 45.38 96 ASN A CA 1
ATOM 791 C C . ASN A 1 96 ? -13.617 -19.977 -4.650 1.00 45.38 96 ASN A C 1
ATOM 793 O O . ASN A 1 96 ? -12.906 -19.092 -5.109 1.00 45.38 96 ASN A O 1
ATOM 797 N N . ASP A 1 97 ? -13.121 -20.948 -3.883 1.00 47.94 97 ASP A N 1
ATOM 798 C CA . ASP A 1 97 ? -11.825 -20.928 -3.184 1.00 47.94 97 ASP A CA 1
ATOM 799 C C . ASP A 1 97 ? -10.558 -21.164 -4.038 1.00 47.94 97 ASP A C 1
ATOM 801 O O . ASP A 1 97 ? -9.495 -21.425 -3.476 1.00 47.94 97 ASP A O 1
ATOM 805 N N . GLN A 1 98 ? -10.605 -21.104 -5.375 1.00 41.81 98 GLN A N 1
ATOM 806 C CA . GLN A 1 98 ? -9.529 -21.712 -6.179 1.00 41.81 98 GLN A CA 1
ATOM 807 C C . GLN A 1 98 ? -8.503 -20.816 -6.875 1.00 41.81 98 GLN A C 1
ATOM 809 O O . GLN A 1 98 ? -7.514 -21.379 -7.333 1.00 41.81 98 GLN A O 1
ATOM 814 N N . GLN A 1 99 ? -8.605 -19.483 -6.880 1.00 50.03 99 GLN A N 1
ATOM 815 C CA . GLN A 1 99 ? -7.478 -18.619 -7.289 1.00 50.03 99 GLN A CA 1
ATOM 816 C C . GLN A 1 99 ? -7.753 -17.140 -6.971 1.00 50.03 99 GLN A C 1
ATOM 818 O O . GLN A 1 99 ? -8.095 -16.349 -7.839 1.00 50.03 99 GLN A O 1
ATOM 823 N N . LYS A 1 100 ? -7.585 -16.724 -5.708 1.00 59.62 100 LYS A N 1
ATOM 824 C CA . LYS A 1 100 ? -7.584 -15.287 -5.390 1.00 59.62 100 LYS A CA 1
ATOM 825 C C . LYS A 1 100 ? -6.294 -14.672 -5.926 1.00 59.62 100 LYS A C 1
ATOM 827 O O . LYS A 1 100 ? -5.216 -14.953 -5.405 1.00 59.62 100 LYS A O 1
ATOM 832 N N . GLN A 1 101 ? -6.389 -13.853 -6.967 1.00 61.06 101 GLN A N 1
ATOM 833 C CA . GLN A 1 101 ? -5.252 -13.097 -7.481 1.00 61.06 101 GLN A CA 1
ATOM 834 C C . GLN A 1 101 ? -4.848 -12.020 -6.460 1.00 61.06 101 GLN A C 1
ATOM 836 O O . GLN A 1 101 ? -5.474 -10.973 -6.359 1.00 61.06 101 GLN A O 1
ATOM 841 N N . GLN A 1 102 ? -3.816 -12.299 -5.662 1.00 71.25 102 GLN A N 1
ATOM 842 C CA . GLN A 1 102 ? -3.407 -11.453 -4.527 1.00 71.25 102 GLN A CA 1
ATOM 843 C C . GLN A 1 102 ? -2.476 -10.295 -4.910 1.00 71.25 102 GLN A C 1
ATOM 845 O O . GLN A 1 102 ? -2.274 -9.382 -4.114 1.00 71.25 102 GLN A O 1
ATOM 850 N N . VAL A 1 103 ? -1.876 -10.335 -6.104 1.00 78.50 103 VAL A N 1
ATOM 851 C CA . VAL A 1 103 ? -0.855 -9.372 -6.535 1.00 78.50 103 VAL A CA 1
ATOM 852 C C . VAL A 1 103 ? -1.096 -8.974 -7.985 1.00 78.50 103 VAL A C 1
ATOM 854 O O . VAL A 1 103 ? -1.290 -9.831 -8.848 1.00 78.50 103 VAL A O 1
ATOM 857 N N . ILE A 1 104 ? -1.038 -7.669 -8.248 1.00 81.38 104 ILE A N 1
ATOM 858 C CA . ILE A 1 104 ? -1.068 -7.081 -9.588 1.00 81.38 104 ILE A CA 1
ATOM 859 C C . ILE A 1 104 ? 0.214 -6.267 -9.764 1.00 81.38 104 ILE A C 1
ATOM 861 O O . ILE A 1 104 ? 0.592 -5.502 -8.879 1.00 81.38 104 ILE A O 1
ATOM 865 N N . ILE A 1 105 ? 0.888 -6.440 -10.901 1.00 82.56 105 ILE A N 1
ATOM 866 C CA . ILE A 1 105 ? 2.111 -5.707 -11.241 1.00 82.56 105 ILE A CA 1
ATOM 867 C C . ILE A 1 105 ? 1.807 -4.792 -12.422 1.00 82.56 105 ILE A C 1
ATOM 869 O O . ILE A 1 105 ? 1.385 -5.260 -13.477 1.00 82.56 105 ILE A O 1
ATOM 873 N N . LEU A 1 106 ? 2.056 -3.493 -12.250 1.00 80.62 106 LEU A N 1
ATOM 874 C CA . LEU A 1 106 ? 1.908 -2.495 -13.306 1.00 80.62 106 LEU A CA 1
ATOM 875 C C . LEU A 1 106 ? 3.283 -2.003 -13.762 1.00 80.62 106 LEU A C 1
ATOM 877 O O . LEU A 1 106 ? 3.986 -1.287 -13.047 1.00 80.62 106 LEU A O 1
ATOM 881 N N . GLN A 1 107 ? 3.664 -2.362 -14.986 1.00 79.56 107 GLN A N 1
ATOM 882 C CA . GLN A 1 107 ? 4.909 -1.927 -15.618 1.00 79.56 107 GLN A CA 1
ATOM 883 C C . GLN A 1 107 ? 4.625 -0.945 -16.761 1.00 79.56 107 GLN A C 1
ATOM 885 O O . GLN A 1 107 ? 3.551 -0.926 -17.347 1.00 79.56 107 GLN A O 1
ATOM 890 N N . GLY A 1 108 ? 5.588 -0.078 -17.060 1.00 75.44 108 GLY A N 1
ATOM 891 C CA . GLY A 1 108 ? 5.461 0.979 -18.065 1.00 75.44 108 GLY A CA 1
ATOM 892 C C . GLY A 1 108 ? 6.586 2.002 -17.937 1.00 75.44 108 GLY A C 1
ATOM 893 O O . GLY A 1 108 ? 7.348 1.964 -16.968 1.00 75.44 108 GLY A O 1
ATOM 894 N N . LYS A 1 109 ? 6.691 2.909 -18.908 1.00 76.00 109 LYS A N 1
ATOM 895 C CA . LYS A 1 109 ? 7.755 3.924 -18.958 1.00 76.00 109 LYS A CA 1
ATOM 896 C C . LYS A 1 109 ? 7.598 4.966 -17.839 1.00 76.00 109 LYS A C 1
ATOM 898 O O . LYS A 1 109 ? 6.497 5.157 -17.317 1.00 76.00 109 LYS A O 1
ATOM 903 N N . SER A 1 110 ? 8.691 5.630 -17.465 1.00 71.50 110 SER A N 1
ATOM 904 C CA . SER A 1 110 ? 8.643 6.742 -16.504 1.00 71.50 110 SER A CA 1
ATOM 905 C C . SER A 1 110 ? 7.695 7.844 -17.000 1.00 71.50 110 SER A C 1
ATOM 907 O O . SER A 1 110 ? 7.602 8.083 -18.204 1.00 71.50 110 SER A O 1
ATOM 909 N N . GLY A 1 111 ? 6.937 8.456 -16.087 1.00 68.19 111 GLY A N 1
ATOM 910 C CA . GLY A 1 111 ? 5.941 9.482 -16.418 1.00 68.19 111 GLY A CA 1
ATOM 911 C C . GLY A 1 111 ? 4.656 8.969 -17.081 1.00 68.19 111 GLY A C 1
ATOM 912 O O . GLY A 1 111 ? 3.818 9.772 -17.466 1.00 68.19 111 GLY A O 1
ATOM 913 N N . SER A 1 112 ? 4.459 7.651 -17.199 1.00 67.94 112 SER A N 1
ATOM 914 C CA . SER A 1 112 ? 3.245 7.087 -17.815 1.00 67.94 112 SER A CA 1
ATOM 915 C C . SER A 1 112 ? 1.970 7.248 -16.978 1.00 67.94 112 SER A C 1
ATOM 917 O O . SER A 1 112 ? 0.895 6.995 -17.490 1.00 67.94 112 SER A O 1
ATOM 919 N N . GLY A 1 113 ? 2.045 7.682 -15.716 1.00 66.31 113 GLY A N 1
ATOM 920 C CA . GLY A 1 113 ? 0.842 7.958 -14.915 1.00 66.31 113 GLY A CA 1
ATOM 921 C C . GLY A 1 113 ? 0.213 6.737 -14.229 1.00 66.31 113 GLY A C 1
ATOM 922 O O . GLY A 1 113 ? -0.972 6.754 -13.917 1.00 66.31 113 GLY A O 1
ATOM 923 N N . LYS A 1 114 ? 0.989 5.679 -13.947 1.00 71.31 114 LYS A N 1
ATOM 924 C CA . LYS A 1 114 ? 0.516 4.443 -13.274 1.00 71.31 114 LYS A CA 1
ATOM 925 C C . LYS A 1 114 ? -0.088 4.655 -11.872 1.00 71.31 114 LYS A C 1
ATOM 927 O O . LYS A 1 114 ? -0.724 3.751 -11.342 1.00 71.31 114 LYS A O 1
ATOM 932 N N . LYS A 1 115 ? 0.171 5.813 -11.258 1.00 65.81 115 LYS A N 1
ATOM 933 C CA . LYS A 1 115 ? -0.043 6.123 -9.835 1.00 65.81 115 LYS A CA 1
ATOM 934 C C . LYS A 1 115 ? -1.469 6.580 -9.492 1.00 65.81 115 LYS A C 1
ATOM 936 O O . LYS A 1 115 ? -1.933 6.317 -8.386 1.00 65.81 115 LYS A O 1
ATOM 941 N N . GLU A 1 116 ? -2.146 7.264 -10.413 1.00 60.84 116 GLU A N 1
ATOM 942 C CA . GLU A 1 116 ? -3.418 7.972 -10.164 1.00 60.84 116 GLU A CA 1
ATOM 943 C C . GLU A 1 116 ? -4.619 7.022 -10.104 1.00 60.84 116 GLU A C 1
ATOM 945 O O . GLU A 1 116 ? -5.402 6.994 -9.157 1.00 60.84 116 GLU A O 1
ATOM 950 N N . THR A 1 117 ? -4.683 6.179 -11.131 1.00 61.38 117 THR A N 1
ATOM 951 C CA . THR A 1 117 ? -5.795 5.331 -11.560 1.00 61.38 117 THR A CA 1
ATOM 952 C C . THR A 1 117 ? -6.358 4.430 -10.465 1.00 61.38 117 THR A C 1
ATOM 954 O O . THR A 1 117 ? -7.527 4.080 -10.501 1.00 61.38 117 THR A O 1
ATOM 957 N N . ILE A 1 118 ? -5.540 4.023 -9.493 1.00 62.94 118 ILE A N 1
ATOM 958 C CA . ILE A 1 118 ? -5.929 2.994 -8.522 1.00 62.94 118 ILE A CA 1
ATOM 959 C C . ILE A 1 118 ? -6.630 3.602 -7.307 1.00 62.94 118 ILE A C 1
ATOM 961 O O . ILE A 1 118 ? -7.506 2.958 -6.746 1.00 62.94 118 ILE A O 1
ATOM 965 N N . TRP A 1 119 ? -6.272 4.818 -6.879 1.00 63.72 119 TRP A N 1
ATOM 966 C CA . TRP A 1 119 ? -6.783 5.379 -5.621 1.00 63.72 119 TRP A CA 1
ATOM 967 C C . TRP A 1 119 ? -8.239 5.842 -5.726 1.00 63.72 119 TRP A C 1
ATOM 969 O O . TRP A 1 119 ? -9.031 5.591 -4.817 1.00 63.72 119 TRP A O 1
ATOM 979 N N . GLU A 1 120 ? -8.603 6.476 -6.842 1.00 62.94 120 GLU A N 1
ATOM 980 C CA . GLU A 1 120 ? -9.958 6.995 -7.077 1.00 62.94 120 GLU A CA 1
ATOM 981 C C . GLU A 1 120 ? -11.019 5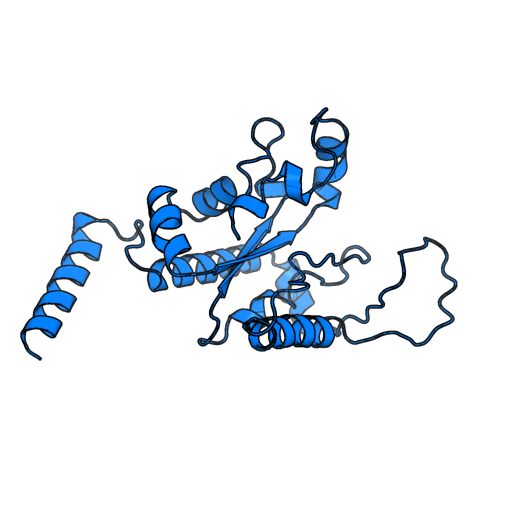.885 -7.032 1.00 62.94 120 GLU A C 1
ATOM 983 O O . GLU A 1 120 ? -12.110 6.096 -6.510 1.00 62.94 120 GLU A O 1
ATOM 988 N N . LEU A 1 121 ? -10.662 4.660 -7.437 1.00 61.75 121 LEU A N 1
ATOM 989 C CA . LEU A 1 121 ? -11.544 3.483 -7.417 1.00 61.75 121 LEU A CA 1
ATOM 990 C C . LEU A 1 121 ? -12.020 3.075 -6.020 1.00 61.75 121 LEU A C 1
ATOM 992 O O . LEU A 1 121 ? -13.030 2.386 -5.875 1.00 61.75 121 LEU A O 1
ATOM 996 N N . TYR A 1 122 ? -11.270 3.457 -4.991 1.00 61.00 122 TYR A N 1
ATOM 997 C CA . TYR A 1 122 ? -11.557 3.125 -3.600 1.00 61.00 122 TYR A CA 1
ATOM 998 C C . TYR A 1 122 ? -12.088 4.320 -2.801 1.00 61.00 122 TYR A C 1
ATOM 1000 O O . TYR A 1 122 ? -12.383 4.176 -1.615 1.00 61.00 122 TYR A O 1
ATOM 1008 N N . ALA A 1 123 ? -12.186 5.504 -3.414 1.00 55.44 123 ALA A N 1
ATOM 1009 C CA . ALA A 1 123 ? -12.707 6.694 -2.753 1.00 55.44 123 ALA A CA 1
ATOM 1010 C C . ALA A 1 123 ? -14.230 6.629 -2.539 1.00 55.44 123 ALA A C 1
ATOM 1012 O O . ALA A 1 123 ? -14.722 7.300 -1.628 1.00 55.44 123 ALA A O 1
ATOM 1013 N N . ASP A 1 124 ? -14.934 5.791 -3.310 1.00 55.50 124 ASP A N 1
ATOM 1014 C CA . ASP A 1 124 ? -16.375 5.570 -3.196 1.00 55.50 124 ASP A CA 1
ATOM 1015 C C . ASP A 1 124 ? -16.722 4.694 -1.979 1.00 55.50 124 ASP A C 1
ATOM 1017 O O . ASP A 1 124 ? -16.237 3.570 -1.823 1.00 55.50 124 ASP A O 1
ATOM 1021 N N . ASP A 1 125 ? -17.606 5.224 -1.128 1.00 50.78 125 ASP A N 1
ATOM 1022 C CA . ASP A 1 125 ? -17.893 4.859 0.274 1.00 50.78 125 ASP A CA 1
ATOM 1023 C C . ASP A 1 125 ? -18.436 3.429 0.549 1.00 50.78 125 ASP A C 1
ATOM 1025 O O . ASP A 1 125 ? -19.047 3.179 1.589 1.00 50.78 125 ASP A O 1
ATOM 1029 N N . SER A 1 126 ? -18.237 2.456 -0.344 1.00 50.38 126 SER A N 1
ATOM 1030 C CA . SER A 1 126 ? -18.728 1.075 -0.180 1.00 50.38 126 SER A CA 1
ATOM 1031 C C . SER A 1 126 ? -17.650 -0.014 -0.207 1.00 50.38 126 SER A C 1
ATOM 1033 O O . SER A 1 126 ? -17.979 -1.206 -0.210 1.00 50.38 126 SER A O 1
ATOM 1035 N N . SER A 1 127 ? -16.360 0.333 -0.242 1.00 58.16 127 SER A N 1
ATOM 1036 C CA . SER A 1 127 ? -15.315 -0.688 -0.315 1.00 58.16 127 SER A CA 1
ATOM 1037 C C . SER A 1 127 ? -15.149 -1.444 1.014 1.00 58.16 127 SER A C 1
ATOM 1039 O O . SER A 1 127 ? -14.924 -0.880 2.077 1.00 58.16 127 SER A O 1
ATOM 1041 N N . ILE A 1 128 ? -15.182 -2.778 0.926 1.00 63.25 128 ILE A N 1
ATOM 1042 C CA . ILE A 1 128 ? -14.810 -3.723 2.002 1.00 63.25 128 ILE A CA 1
ATOM 1043 C C . ILE A 1 128 ? -13.301 -3.622 2.332 1.00 63.25 128 ILE A C 1
ATOM 1045 O O . ILE A 1 128 ? -12.806 -4.264 3.258 1.00 63.25 128 ILE A O 1
ATOM 1049 N N . SER A 1 129 ? -12.546 -2.834 1.560 1.00 74.88 129 SER A N 1
ATOM 1050 C CA . SER A 1 129 ? -11.097 -2.735 1.672 1.00 74.88 129 SER A CA 1
ATOM 1051 C C . SER A 1 129 ? -10.607 -1.300 1.544 1.00 74.88 129 SER A C 1
ATOM 1053 O O . SER A 1 129 ? -11.121 -0.535 0.725 1.00 74.88 129 SER A O 1
ATOM 1055 N N . ILE A 1 130 ? -9.610 -0.952 2.353 1.00 77.38 130 ILE A N 1
ATOM 1056 C CA . ILE A 1 130 ? -9.022 0.386 2.400 1.00 77.38 130 ILE A CA 1
ATOM 1057 C C . ILE A 1 130 ? -7.749 0.408 1.549 1.00 77.38 130 ILE A C 1
ATOM 1059 O O . ILE A 1 130 ? -6.853 -0.408 1.789 1.00 77.38 130 ILE A O 1
ATOM 1063 N N . PRO A 1 131 ? -7.629 1.337 0.589 1.00 81.00 131 PRO A N 1
ATOM 1064 C CA . PRO A 1 131 ? -6.405 1.512 -0.169 1.00 81.00 131 PRO A CA 1
ATOM 1065 C C . PRO A 1 131 ? -5.343 2.166 0.726 1.00 81.00 131 PRO A C 1
ATOM 1067 O O . PRO A 1 131 ? -5.623 3.082 1.501 1.00 81.00 131 PRO A O 1
ATOM 1070 N N . VAL A 1 132 ? -4.098 1.720 0.606 1.00 86.38 132 VAL A N 1
ATOM 1071 C CA . VAL A 1 132 ? -2.952 2.296 1.312 1.00 86.38 132 VAL A CA 1
ATOM 1072 C C . VAL A 1 132 ? -1.838 2.506 0.304 1.00 86.38 132 VAL A C 1
ATOM 1074 O O . VAL A 1 132 ? -1.247 1.551 -0.197 1.00 86.38 132 VAL A O 1
ATOM 1077 N N . TYR A 1 133 ? -1.562 3.770 -0.003 1.00 87.06 133 TYR A N 1
ATOM 1078 C CA . TYR A 1 133 ? -0.445 4.138 -0.860 1.00 87.06 133 TYR A CA 1
ATOM 1079 C C . TYR A 1 133 ? 0.858 4.153 -0.056 1.00 87.06 133 TYR A C 1
ATOM 1081 O O . TYR A 1 133 ? 0.932 4.764 1.015 1.00 87.06 133 TYR A O 1
ATOM 1089 N N . ILE A 1 134 ? 1.878 3.484 -0.590 1.00 90.19 134 ILE A N 1
ATOM 1090 C CA . ILE A 1 134 ? 3.203 3.351 0.007 1.00 90.19 134 ILE A CA 1
ATOM 1091 C C . ILE A 1 134 ? 4.245 3.680 -1.058 1.00 90.19 134 ILE A C 1
ATOM 1093 O O . ILE A 1 134 ? 4.445 2.940 -2.021 1.00 90.19 134 ILE A O 1
ATOM 1097 N N . SER A 1 135 ? 4.950 4.788 -0.847 1.00 89.56 135 SER A N 1
ATOM 1098 C CA . SER A 1 135 ? 6.147 5.114 -1.616 1.00 89.56 135 SER A CA 1
ATOM 1099 C C . SER A 1 135 ? 7.311 4.277 -1.088 1.00 89.56 135 SER A C 1
ATOM 1101 O O . SER A 1 135 ? 7.801 4.514 0.021 1.00 89.56 135 SER A O 1
ATOM 1103 N N . LEU A 1 136 ? 7.755 3.300 -1.881 1.00 91.12 136 LEU A N 1
ATOM 1104 C CA . LEU A 1 136 ? 8.909 2.463 -1.563 1.00 91.12 136 LEU A CA 1
ATOM 1105 C C . LEU A 1 136 ? 10.176 3.300 -1.324 1.00 91.12 136 LEU A C 1
ATOM 1107 O O . LEU A 1 136 ? 10.814 3.065 -0.305 1.00 91.12 136 LEU A O 1
ATOM 1111 N N . PRO A 1 137 ? 10.515 4.330 -2.125 1.00 89.69 137 PRO A N 1
ATOM 1112 C CA . PRO A 1 137 ? 11.690 5.170 -1.865 1.00 89.69 137 PRO A CA 1
ATOM 1113 C C . PRO A 1 137 ? 11.686 5.831 -0.484 1.00 89.69 137 PRO A C 1
ATOM 1115 O O . PRO A 1 137 ? 12.736 5.970 0.141 1.00 89.69 137 PRO A O 1
ATOM 1118 N N . LYS A 1 138 ? 10.502 6.240 -0.004 1.00 88.88 138 LYS A N 1
ATOM 1119 C CA . LYS A 1 138 ? 10.337 6.902 1.297 1.00 88.88 138 LYS A CA 1
ATOM 1120 C C . LYS A 1 138 ? 10.377 5.914 2.467 1.00 88.88 138 LYS A C 1
ATOM 1122 O O . LYS A 1 138 ? 10.873 6.273 3.530 1.00 88.88 138 LYS A O 1
ATOM 1127 N N . CYS A 1 139 ? 9.843 4.705 2.285 1.00 89.00 139 CYS A N 1
ATOM 1128 C CA . CYS A 1 139 ? 9.656 3.737 3.373 1.00 89.00 139 CYS A CA 1
ATOM 1129 C C . CYS A 1 139 ? 10.727 2.639 3.410 1.00 89.00 139 CYS A C 1
ATOM 1131 O O . CYS A 1 139 ? 10.863 1.952 4.411 1.00 89.00 139 CYS A O 1
ATOM 1133 N N . TYR A 1 140 ? 11.456 2.408 2.321 1.00 89.81 140 TYR A N 1
ATOM 1134 C CA . TYR A 1 140 ? 12.358 1.271 2.215 1.00 89.81 140 TYR A CA 1
ATOM 1135 C C . TYR A 1 140 ? 13.615 1.456 3.071 1.00 89.81 140 TYR A C 1
ATOM 1137 O O . TYR A 1 140 ? 14.384 2.405 2.898 1.00 89.81 140 TYR A O 1
ATOM 1145 N N . ASN A 1 141 ? 13.853 0.485 3.952 1.00 87.00 141 ASN A N 1
ATOM 1146 C CA . ASN A 1 141 ? 15.040 0.384 4.788 1.00 87.00 141 ASN A CA 1
ATOM 1147 C C . ASN A 1 141 ? 15.646 -1.020 4.652 1.00 87.00 141 ASN A C 1
ATOM 1149 O O . ASN A 1 141 ? 14.979 -2.014 4.932 1.00 87.00 141 ASN A O 1
ATOM 1153 N N . GLU A 1 142 ? 16.921 -1.092 4.265 1.00 85.12 142 GLU A N 1
ATOM 1154 C CA . GLU A 1 142 ? 17.662 -2.343 4.039 1.00 85.12 142 GLU A CA 1
ATOM 1155 C C . GLU A 1 142 ? 17.762 -3.224 5.297 1.00 85.12 142 GLU A C 1
ATOM 1157 O O . GLU A 1 142 ? 17.865 -4.446 5.190 1.00 85.12 142 GLU A O 1
ATOM 1162 N N . LEU A 1 143 ? 17.712 -2.619 6.489 1.00 84.31 143 LEU A N 1
ATOM 1163 C CA . LEU A 1 143 ? 17.812 -3.339 7.760 1.00 84.31 143 LEU A CA 1
ATOM 1164 C C . LEU A 1 143 ? 16.483 -3.977 8.193 1.00 84.31 143 LEU A C 1
ATOM 1166 O O . LEU A 1 143 ? 16.500 -4.978 8.903 1.00 84.31 143 LEU A O 1
ATOM 1170 N N . ASP A 1 144 ? 15.349 -3.431 7.743 1.00 84.50 144 ASP A N 1
ATOM 1171 C CA . ASP A 1 144 ? 14.012 -3.755 8.259 1.00 84.50 144 ASP A CA 1
ATOM 1172 C C . ASP A 1 144 ? 12.966 -3.904 7.141 1.00 84.50 144 ASP A C 1
ATOM 1174 O O . ASP A 1 144 ? 11.807 -3.516 7.292 1.00 84.50 144 ASP A O 1
ATOM 1178 N N . GLU A 1 145 ? 13.354 -4.497 6.010 1.00 86.00 145 GLU A N 1
ATOM 1179 C CA . GLU A 1 145 ? 12.497 -4.635 4.819 1.00 86.00 145 GLU A CA 1
ATOM 1180 C C . GLU A 1 145 ? 11.128 -5.250 5.142 1.00 86.00 145 GLU A C 1
ATOM 1182 O O . GLU A 1 145 ? 10.097 -4.781 4.671 1.00 86.00 145 GLU A O 1
ATOM 1187 N N . LYS A 1 146 ? 11.090 -6.252 6.027 1.00 87.94 146 LYS A N 1
ATOM 1188 C CA . LYS A 1 146 ? 9.852 -6.936 6.440 1.00 87.94 146 LYS A CA 1
ATOM 1189 C C . LYS A 1 146 ? 8.832 -6.014 7.114 1.00 87.94 146 LYS A C 1
ATOM 1191 O O . LYS A 1 146 ? 7.664 -6.372 7.206 1.00 87.94 146 LYS A O 1
ATOM 1196 N N . GLN A 1 147 ? 9.257 -4.854 7.615 1.00 87.56 147 GLN A N 1
ATOM 1197 C CA . GLN A 1 147 ? 8.390 -3.905 8.310 1.00 87.56 147 GLN A CA 1
ATOM 1198 C C . GLN A 1 147 ? 7.904 -2.757 7.425 1.00 87.56 147 GLN A C 1
ATOM 1200 O O . GLN A 1 147 ? 7.312 -1.818 7.952 1.00 87.56 147 GLN A O 1
ATOM 1205 N N . ILE A 1 148 ? 8.087 -2.826 6.103 1.00 90.19 148 ILE A N 1
ATOM 1206 C CA . ILE A 1 148 ? 7.755 -1.717 5.197 1.00 90.19 148 ILE A CA 1
ATOM 1207 C C . ILE A 1 148 ? 6.306 -1.226 5.334 1.00 90.19 148 ILE A C 1
ATOM 1209 O O . ILE A 1 148 ? 6.061 -0.023 5.341 1.00 90.19 148 ILE A O 1
ATOM 1213 N N . ILE A 1 149 ? 5.348 -2.141 5.518 1.00 90.19 149 ILE A N 1
ATOM 1214 C CA . ILE A 1 149 ? 3.933 -1.789 5.692 1.00 90.19 149 ILE A CA 1
ATOM 1215 C C . ILE A 1 149 ? 3.717 -1.077 7.033 1.00 90.19 149 ILE A C 1
ATOM 1217 O O . ILE A 1 149 ? 3.108 -0.010 7.083 1.00 90.19 149 ILE A O 1
ATOM 1221 N N . SER A 1 150 ? 4.266 -1.625 8.119 1.00 88.81 150 SER A N 1
ATOM 1222 C CA . SER A 1 150 ? 4.192 -1.018 9.454 1.00 88.81 150 SER A CA 1
ATOM 1223 C C . SER A 1 150 ? 4.840 0.368 9.486 1.00 88.81 150 SER A C 1
ATOM 1225 O O . SER A 1 150 ? 4.282 1.291 10.073 1.00 88.81 150 SER A O 1
ATOM 1227 N N . GLN A 1 151 ? 5.988 0.532 8.824 1.00 88.88 151 GLN A N 1
ATOM 1228 C CA . GLN A 1 151 ? 6.679 1.814 8.686 1.00 88.88 151 GLN A CA 1
ATOM 1229 C C . GLN A 1 151 ? 5.829 2.815 7.900 1.00 88.88 151 GLN A C 1
ATOM 1231 O O . GLN A 1 151 ? 5.672 3.953 8.337 1.00 88.88 151 GLN A O 1
ATOM 1236 N N . ALA A 1 152 ? 5.202 2.386 6.802 1.00 90.31 152 ALA A N 1
ATOM 1237 C CA . ALA A 1 152 ? 4.320 3.247 6.022 1.00 90.31 152 ALA A CA 1
ATOM 1238 C C . ALA A 1 152 ? 3.132 3.766 6.847 1.00 90.31 152 ALA A C 1
ATOM 1240 O O . ALA A 1 152 ? 2.803 4.949 6.779 1.00 90.31 152 ALA A O 1
ATOM 1241 N N . PHE A 1 153 ? 2.514 2.918 7.674 1.00 89.25 153 PHE A N 1
ATOM 1242 C CA . PHE A 1 153 ? 1.455 3.358 8.584 1.00 89.25 153 PHE A CA 1
ATOM 1243 C C . PHE A 1 153 ? 1.966 4.314 9.670 1.00 89.25 153 PHE A C 1
ATOM 1245 O O . PHE A 1 153 ? 1.326 5.333 9.931 1.00 89.25 153 PHE A O 1
ATOM 1252 N N . GLN A 1 154 ? 3.135 4.046 10.258 1.00 87.62 154 GLN A N 1
ATOM 1253 C CA . GLN A 1 154 ? 3.744 4.931 11.257 1.00 87.62 154 GLN A CA 1
ATOM 1254 C C . GLN A 1 154 ? 4.062 6.319 10.693 1.00 87.62 154 GLN A C 1
ATOM 1256 O O . GLN A 1 154 ? 3.811 7.321 11.361 1.00 87.62 154 GLN A O 1
ATOM 1261 N N . MET A 1 155 ? 4.554 6.400 9.452 1.00 86.31 155 MET A N 1
ATOM 1262 C CA . MET A 1 155 ? 4.781 7.677 8.762 1.00 86.31 155 MET A CA 1
ATOM 1263 C C . MET A 1 155 ? 3.485 8.474 8.577 1.00 86.31 155 MET A C 1
ATOM 1265 O O . MET A 1 155 ? 3.512 9.701 8.557 1.00 86.31 155 MET A O 1
ATOM 1269 N N . LYS A 1 156 ? 2.344 7.782 8.505 1.00 87.81 156 LYS A N 1
ATOM 1270 C CA . LYS A 1 156 ? 0.996 8.364 8.451 1.00 87.81 156 LYS A CA 1
ATOM 1271 C C . LYS A 1 156 ? 0.379 8.569 9.841 1.00 87.81 156 LYS A C 1
ATOM 1273 O O . LYS A 1 156 ? -0.818 8.802 9.940 1.00 87.81 156 LYS A O 1
ATOM 1278 N N . GLN A 1 157 ? 1.184 8.487 10.906 1.00 84.75 157 GLN A N 1
ATOM 1279 C CA . GLN A 1 157 ? 0.778 8.634 12.311 1.00 84.75 157 GLN A CA 1
ATOM 1280 C C . GLN A 1 157 ? -0.238 7.582 12.788 1.00 84.75 157 GLN A C 1
ATOM 1282 O O . GLN A 1 157 ? -0.955 7.792 13.762 1.00 84.75 157 GLN A O 1
ATOM 1287 N N . ILE A 1 158 ? -0.280 6.418 12.135 1.00 85.81 158 ILE A N 1
ATOM 1288 C CA . ILE A 1 158 ? -1.114 5.289 12.548 1.00 85.81 158 ILE A CA 1
ATOM 1289 C C . ILE A 1 158 ? -0.238 4.322 13.346 1.00 85.81 158 ILE A C 1
ATOM 1291 O O . ILE A 1 158 ? 0.752 3.781 12.848 1.00 85.81 158 ILE A O 1
ATOM 1295 N N . ASN A 1 159 ? -0.587 4.127 14.616 1.00 81.00 159 ASN A N 1
ATOM 1296 C CA . ASN A 1 159 ? 0.172 3.275 15.524 1.00 81.00 159 ASN A CA 1
ATOM 1297 C C . ASN A 1 159 ? -0.073 1.774 15.247 1.00 81.00 159 ASN A C 1
ATOM 1299 O O . ASN A 1 159 ? -1.070 1.383 14.638 1.00 81.00 159 ASN A O 1
ATOM 1303 N N . LYS A 1 160 ? 0.848 0.917 15.705 1.00 81.12 160 LYS A N 1
ATOM 1304 C CA . LYS A 1 160 ? 0.778 -0.534 15.461 1.00 81.12 160 LYS A CA 1
ATOM 1305 C C . LYS A 1 160 ? -0.427 -1.192 16.140 1.00 81.12 160 LYS A C 1
ATOM 1307 O O . LYS A 1 160 ? -1.112 -1.990 15.512 1.00 81.12 160 LYS A O 1
ATOM 1312 N N . GLU A 1 161 ? -0.693 -0.831 17.393 1.00 78.56 161 GLU A N 1
ATOM 1313 C CA . GLU A 1 161 ? -1.799 -1.393 18.183 1.00 78.56 161 GLU A CA 1
ATOM 1314 C C . GLU A 1 161 ? -3.149 -1.198 17.485 1.00 78.56 161 GLU A C 1
ATOM 1316 O O . GLU A 1 161 ? -3.996 -2.086 17.466 1.00 78.56 161 GLU A O 1
ATOM 1321 N N . MET A 1 162 ? -3.332 -0.053 16.837 1.00 77.12 162 MET A N 1
ATOM 1322 C CA . MET A 1 162 ? -4.536 0.266 16.095 1.00 77.12 162 MET A CA 1
ATOM 1323 C C . MET A 1 162 ? -4.668 -0.526 14.803 1.00 77.12 162 MET A C 1
ATOM 1325 O O . MET A 1 162 ? -5.767 -0.962 14.466 1.00 77.12 162 MET A O 1
ATOM 1329 N N . ILE A 1 163 ? -3.566 -0.720 14.081 1.00 82.00 163 ILE A N 1
ATOM 1330 C CA . ILE A 1 163 ? -3.562 -1.573 12.892 1.00 82.00 163 ILE A CA 1
ATOM 1331 C C . ILE A 1 163 ? -3.983 -2.984 13.281 1.00 82.00 163 ILE A C 1
ATOM 1333 O O . ILE A 1 163 ? -4.824 -3.562 12.599 1.00 82.00 163 ILE A O 1
ATOM 1337 N N . ASP A 1 164 ? -3.451 -3.498 14.393 1.00 81.62 164 ASP A N 1
ATOM 1338 C CA . ASP A 1 164 ? -3.766 -4.832 14.901 1.00 81.62 164 ASP A CA 1
ATOM 1339 C C . ASP A 1 164 ? -5.252 -4.981 15.276 1.00 81.62 164 ASP A C 1
ATOM 1341 O O . ASP A 1 164 ? -5.829 -6.042 15.061 1.00 81.62 164 ASP A O 1
ATOM 1345 N N . ILE A 1 165 ? -5.910 -3.911 15.732 1.00 77.19 165 ILE A N 1
ATOM 1346 C CA . ILE A 1 165 ? -7.359 -3.898 16.004 1.00 77.19 165 ILE A CA 1
ATOM 1347 C C . ILE A 1 165 ? -8.185 -3.779 14.709 1.00 77.19 165 ILE A C 1
ATOM 1349 O O . ILE A 1 165 ? -9.231 -4.411 14.552 1.00 77.19 165 ILE A O 1
ATOM 1353 N N . ILE A 1 166 ? -7.753 -2.941 13.765 1.00 78.44 166 ILE A N 1
ATOM 1354 C CA . ILE A 1 166 ? -8.530 -2.636 12.553 1.00 78.44 166 ILE A CA 1
ATOM 1355 C C . ILE A 1 166 ? -8.460 -3.767 11.535 1.00 78.44 166 ILE A C 1
ATOM 1357 O O . ILE A 1 166 ? -9.460 -4.054 10.876 1.00 78.44 166 ILE A O 1
ATOM 1361 N N . ARG A 1 167 ? -7.307 -4.429 11.424 1.00 80.44 167 ARG A N 1
ATOM 1362 C CA . ARG A 1 167 ? -7.088 -5.539 10.489 1.00 80.44 167 ARG A CA 1
ATOM 1363 C C . ARG A 1 167 ? -8.019 -6.731 10.715 1.00 80.44 167 ARG A C 1
ATOM 1365 O O . ARG A 1 167 ? -8.200 -7.524 9.804 1.00 80.44 167 ARG A O 1
ATOM 1372 N N . GLU A 1 168 ? -8.613 -6.866 11.902 1.00 78.12 168 GLU A N 1
ATOM 1373 C CA . GLU A 1 168 ? -9.621 -7.901 12.171 1.00 78.12 168 GLU A CA 1
ATOM 1374 C C . GLU A 1 168 ? -10.945 -7.624 11.444 1.00 78.12 168 GLU A C 1
ATOM 1376 O O . GLU A 1 168 ? -11.689 -8.547 11.119 1.00 78.12 168 GLU A O 1
ATOM 1381 N N . ASN A 1 169 ? -11.245 -6.349 11.188 1.00 75.38 169 ASN A N 1
ATOM 1382 C CA . ASN A 1 169 ? -12.542 -5.898 10.689 1.00 75.38 169 ASN A CA 1
ATOM 1383 C C . ASN A 1 169 ? -12.483 -5.364 9.253 1.00 75.38 169 ASN A C 1
ATOM 1385 O O . ASN A 1 169 ? -13.527 -5.177 8.627 1.00 75.38 169 ASN A O 1
ATOM 1389 N N . ILE A 1 170 ? -11.284 -5.081 8.738 1.00 77.25 170 ILE A N 1
ATOM 1390 C CA . ILE A 1 170 ? -11.077 -4.460 7.432 1.00 77.25 170 ILE A CA 1
ATOM 1391 C C . ILE A 1 170 ? -9.909 -5.113 6.705 1.00 77.25 170 ILE A C 1
ATOM 1393 O O . ILE A 1 170 ? -8.857 -5.363 7.287 1.00 77.25 170 ILE A O 1
ATOM 1397 N N . SER A 1 171 ? -10.079 -5.318 5.401 1.00 79.88 171 SER A N 1
ATOM 1398 C CA . SER A 1 171 ? -8.991 -5.712 4.507 1.00 79.88 171 SER A CA 1
ATOM 1399 C C . SER A 1 171 ? -8.275 -4.484 3.939 1.00 79.88 171 SER A C 1
ATOM 1401 O O . SER A 1 171 ? -8.889 -3.445 3.702 1.00 79.88 171 SER A O 1
ATOM 1403 N N . PHE A 1 172 ? -6.985 -4.603 3.651 1.00 83.44 172 PHE A N 1
ATOM 1404 C CA . PHE A 1 172 ? -6.208 -3.531 3.031 1.00 83.44 172 PHE A CA 1
ATOM 1405 C C . PHE A 1 172 ? -5.864 -3.870 1.585 1.00 83.44 172 PHE A C 1
ATOM 1407 O O . PHE A 1 172 ? -5.689 -5.034 1.233 1.00 83.44 172 PHE A O 1
ATOM 1414 N N . VAL A 1 173 ? -5.739 -2.841 0.753 1.00 83.38 173 VAL A N 1
ATOM 1415 C CA . VAL A 1 173 ? -5.148 -2.942 -0.583 1.00 83.38 173 VAL A CA 1
ATOM 1416 C C . VAL A 1 173 ? -3.920 -2.051 -0.611 1.00 83.38 173 VAL A C 1
ATOM 1418 O O . VAL A 1 173 ? -4.029 -0.827 -0.553 1.00 83.38 173 VAL A O 1
ATOM 1421 N N . PHE A 1 174 ? -2.744 -2.663 -0.683 1.00 87.75 174 PHE A N 1
ATOM 1422 C CA . PHE A 1 174 ? -1.483 -1.931 -0.707 1.00 87.75 174 PHE A CA 1
ATOM 1423 C C . PHE A 1 174 ? -1.096 -1.569 -2.137 1.00 87.75 174 PHE A C 1
ATOM 1425 O O . PHE A 1 174 ? -0.989 -2.435 -3.003 1.00 87.75 174 PHE A O 1
ATOM 1432 N N . ILE A 1 175 ? -0.850 -0.283 -2.363 1.00 87.38 175 ILE A N 1
ATOM 1433 C CA . ILE A 1 175 ? -0.339 0.257 -3.620 1.00 87.38 175 ILE A CA 1
ATOM 1434 C C . ILE A 1 175 ? 1.116 0.637 -3.366 1.00 87.38 175 ILE A C 1
ATOM 1436 O O . ILE A 1 175 ? 1.391 1.624 -2.684 1.00 87.38 175 ILE A O 1
ATOM 1440 N N . LEU A 1 176 ? 2.035 -0.181 -3.874 1.00 89.56 176 LEU A N 1
ATOM 1441 C CA . LEU A 1 176 ? 3.474 -0.002 -3.699 1.00 89.56 176 LEU A CA 1
ATOM 1442 C C . LEU A 1 176 ? 4.054 0.656 -4.955 1.00 89.56 176 LEU A C 1
ATOM 1444 O O . LEU A 1 176 ? 3.964 0.082 -6.039 1.00 89.56 176 LEU A O 1
ATOM 1448 N N . ASP A 1 177 ? 4.639 1.843 -4.808 1.00 87.56 177 ASP A N 1
ATOM 1449 C CA . ASP A 1 177 ? 5.154 2.646 -5.927 1.00 87.56 177 ASP A CA 1
ATOM 1450 C C . ASP A 1 177 ? 6.652 2.960 -5.782 1.00 87.56 177 ASP A C 1
ATOM 1452 O O . ASP A 1 177 ? 7.163 3.065 -4.664 1.00 87.56 177 ASP A O 1
ATOM 1456 N N . GLY A 1 178 ? 7.347 3.124 -6.912 1.00 87.81 178 GLY A N 1
ATOM 1457 C CA . GLY A 1 178 ? 8.779 3.455 -6.973 1.00 87.81 178 GLY A CA 1
ATOM 1458 C C . GLY A 1 178 ? 9.716 2.273 -6.701 1.00 87.81 178 GLY A C 1
ATOM 1459 O O . GLY A 1 178 ? 10.701 2.405 -5.975 1.00 87.81 178 GLY A O 1
ATOM 1460 N N . PHE A 1 179 ? 9.403 1.081 -7.223 1.00 89.44 179 PHE A N 1
ATOM 1461 C CA . PHE A 1 179 ? 10.272 -0.093 -7.040 1.00 89.44 179 PHE A CA 1
ATOM 1462 C C . PHE A 1 179 ? 11.625 0.052 -7.752 1.00 89.44 179 PHE A C 1
ATOM 1464 O O . PHE A 1 179 ? 12.650 -0.374 -7.225 1.00 89.44 179 PHE A O 1
ATOM 1471 N N . ASP A 1 180 ? 11.636 0.665 -8.932 1.00 87.69 180 ASP A N 1
ATOM 1472 C CA . ASP A 1 180 ? 12.840 0.943 -9.719 1.00 87.69 180 ASP A CA 1
ATOM 1473 C C . ASP A 1 180 ? 13.851 1.802 -8.951 1.00 87.69 180 ASP A C 1
ATOM 1475 O O . ASP A 1 180 ? 15.050 1.543 -9.003 1.00 87.69 180 ASP A O 1
ATOM 1479 N N . GLU A 1 181 ? 13.372 2.754 -8.155 1.00 89.50 181 GLU A N 1
ATOM 1480 C CA . GLU A 1 181 ? 14.209 3.627 -7.327 1.00 89.50 181 GLU A CA 1
ATOM 1481 C C . GLU A 1 181 ? 14.906 2.899 -6.164 1.00 89.50 181 GLU A C 1
ATOM 1483 O O . GLU A 1 181 ? 15.953 3.342 -5.686 1.00 89.50 181 GLU A O 1
ATOM 1488 N N . ILE A 1 182 ? 14.347 1.779 -5.691 1.00 90.50 182 ILE A N 1
ATOM 1489 C CA . ILE A 1 182 ? 14.948 0.970 -4.617 1.00 90.50 182 ILE A CA 1
ATOM 1490 C C . ILE A 1 182 ? 15.671 -0.272 -5.143 1.00 90.50 182 ILE A C 1
ATOM 1492 O O . ILE A 1 182 ? 16.312 -0.974 -4.359 1.00 90.50 182 ILE A O 1
ATOM 1496 N N . PHE A 1 183 ? 15.589 -0.548 -6.448 1.00 88.94 183 PHE A N 1
ATOM 1497 C CA . PHE A 1 183 ? 16.021 -1.810 -7.043 1.00 88.94 183 PHE A CA 1
ATOM 1498 C C . PHE A 1 183 ? 17.490 -2.129 -6.752 1.00 88.94 183 PHE A C 1
ATOM 1500 O O . PHE A 1 183 ? 17.800 -3.228 -6.303 1.00 88.94 183 PHE A O 1
ATOM 1507 N N . ASP A 1 184 ? 18.384 -1.151 -6.904 1.00 88.00 184 ASP A N 1
ATOM 1508 C CA . ASP A 1 184 ? 19.818 -1.342 -6.660 1.00 88.00 184 ASP A CA 1
ATOM 1509 C C . ASP A 1 184 ? 20.130 -1.774 -5.222 1.00 88.00 184 ASP A C 1
ATOM 1511 O O . ASP A 1 184 ? 21.073 -2.530 -4.982 1.00 88.00 184 ASP A O 1
ATOM 1515 N N . LYS A 1 185 ? 19.365 -1.267 -4.249 1.00 88.06 185 LYS A N 1
ATOM 1516 C CA . LYS A 1 185 ? 19.513 -1.625 -2.832 1.00 88.06 185 LYS A CA 1
ATOM 1517 C C . LYS A 1 185 ? 18.862 -2.974 -2.546 1.00 88.06 185 LYS A C 1
ATOM 1519 O O . LYS A 1 185 ? 19.423 -3.796 -1.826 1.00 88.06 185 LYS A O 1
ATOM 1524 N N . TYR A 1 186 ? 17.693 -3.201 -3.138 1.00 86.88 186 TYR A N 1
ATOM 1525 C CA . TYR A 1 186 ? 16.953 -4.453 -3.054 1.00 86.88 186 TYR A CA 1
ATOM 1526 C C . TYR A 1 186 ? 17.774 -5.637 -3.579 1.00 86.88 186 TYR A C 1
ATOM 1528 O O . TYR A 1 186 ? 17.834 -6.675 -2.919 1.00 86.88 186 TYR A O 1
ATOM 1536 N N . ASP A 1 187 ? 18.437 -5.481 -4.724 1.00 85.44 187 ASP A N 1
ATOM 1537 C CA . ASP A 1 187 ? 19.205 -6.541 -5.385 1.00 85.44 187 ASP A CA 1
ATOM 1538 C C . ASP A 1 187 ? 20.489 -6.905 -4.623 1.00 85.44 187 ASP A C 1
ATOM 1540 O O . ASP A 1 187 ? 20.842 -8.077 -4.506 1.00 85.44 187 ASP A O 1
ATOM 1544 N N . LYS A 1 188 ? 21.162 -5.912 -4.028 1.00 83.31 188 LYS A N 1
ATOM 1545 C CA . LYS A 1 188 ? 22.415 -6.118 -3.277 1.00 83.31 188 LYS A CA 1
ATOM 1546 C C . LYS A 1 188 ? 22.225 -6.807 -1.932 1.00 83.31 188 LYS A C 1
ATOM 1548 O O . LYS A 1 188 ? 23.172 -7.399 -1.412 1.00 83.31 188 LYS A O 1
ATOM 1553 N N . ASN A 1 189 ? 21.045 -6.686 -1.334 1.00 75.94 189 ASN A N 1
ATOM 1554 C CA . ASN A 1 189 ? 20.804 -7.209 -0.001 1.00 75.94 189 ASN A CA 1
ATOM 1555 C C . ASN A 1 189 ? 20.537 -8.721 -0.075 1.00 75.94 189 ASN A C 1
ATOM 1557 O O . ASN A 1 189 ? 19.626 -9.191 -0.761 1.00 75.94 189 ASN A O 1
ATOM 1561 N N . ASN A 1 190 ? 21.393 -9.487 0.602 1.00 65.06 190 ASN A N 1
ATOM 1562 C CA . ASN A 1 190 ? 21.522 -10.935 0.460 1.00 65.06 190 ASN A CA 1
ATOM 1563 C C . ASN A 1 190 ? 20.445 -11.648 1.294 1.00 65.06 190 ASN A C 1
ATOM 1565 O O . ASN A 1 190 ? 20.726 -12.274 2.316 1.00 65.06 190 ASN A O 1
ATOM 1569 N N . ASN A 1 191 ? 19.185 -11.464 0.905 1.00 68.19 191 ASN A N 1
ATOM 1570 C CA . ASN A 1 191 ? 18.033 -12.002 1.612 1.00 68.19 191 ASN A CA 1
ATOM 1571 C C . ASN A 1 191 ? 17.706 -13.408 1.081 1.00 68.19 191 ASN A C 1
ATOM 1573 O O . ASN A 1 191 ? 17.626 -13.622 -0.128 1.00 68.19 191 ASN A O 1
ATOM 1577 N N . GLU A 1 192 ? 17.491 -14.375 1.977 1.00 65.81 192 GLU A N 1
ATOM 1578 C CA . GLU A 1 192 ? 17.212 -15.776 1.608 1.00 65.81 192 GLU A CA 1
ATOM 1579 C C . GLU A 1 192 ? 15.919 -15.921 0.785 1.00 65.81 192 GLU A C 1
ATOM 1581 O O . GLU A 1 192 ? 15.761 -16.855 -0.004 1.00 65.81 192 GLU A O 1
ATOM 1586 N N . LYS A 1 193 ? 14.987 -14.973 0.947 1.00 70.75 193 LYS A N 1
ATOM 1587 C CA . LYS A 1 193 ? 13.736 -14.906 0.191 1.00 70.75 193 LYS A CA 1
ATOM 1588 C C . LYS A 1 193 ? 13.925 -14.094 -1.091 1.00 70.75 193 LYS A C 1
ATOM 1590 O O . LYS A 1 193 ? 14.053 -12.873 -1.056 1.00 70.75 193 LYS A O 1
ATOM 1595 N N . ARG A 1 194 ? 13.877 -14.780 -2.237 1.00 71.00 194 ARG A N 1
ATOM 1596 C CA . ARG A 1 194 ? 14.083 -14.178 -3.567 1.00 71.00 194 ARG A CA 1
ATOM 1597 C C . ARG A 1 194 ? 12.876 -13.388 -4.088 1.00 71.00 194 ARG A C 1
ATOM 1599 O O . ARG A 1 194 ? 13.046 -12.462 -4.879 1.00 71.00 194 ARG A O 1
ATOM 1606 N N . HIS A 1 195 ? 11.664 -13.763 -3.684 1.00 81.25 195 HIS A N 1
ATOM 1607 C CA . HIS A 1 195 ? 10.434 -13.158 -4.192 1.00 81.25 195 HIS A CA 1
ATOM 1608 C C . HIS A 1 195 ? 10.019 -11.945 -3.358 1.00 81.25 195 HIS A C 1
ATOM 1610 O O . HIS A 1 195 ? 9.946 -12.028 -2.134 1.00 81.25 195 HIS A O 1
ATOM 1616 N N . PHE A 1 196 ? 9.694 -10.842 -4.042 1.00 85.38 196 PHE A N 1
ATOM 1617 C CA . PHE A 1 196 ? 9.263 -9.577 -3.436 1.00 85.38 196 PHE A CA 1
ATOM 1618 C C . PHE A 1 196 ? 8.138 -9.789 -2.410 1.00 85.38 196 PHE A C 1
ATOM 1620 O O . PHE A 1 196 ? 8.234 -9.334 -1.274 1.00 85.38 196 PHE A O 1
ATOM 1627 N N . TYR A 1 197 ? 7.114 -10.557 -2.791 1.00 84.38 197 TYR A N 1
ATOM 1628 C CA . TYR A 1 197 ? 5.951 -10.841 -1.951 1.00 84.38 197 TYR A CA 1
ATOM 1629 C C . TYR A 1 197 ? 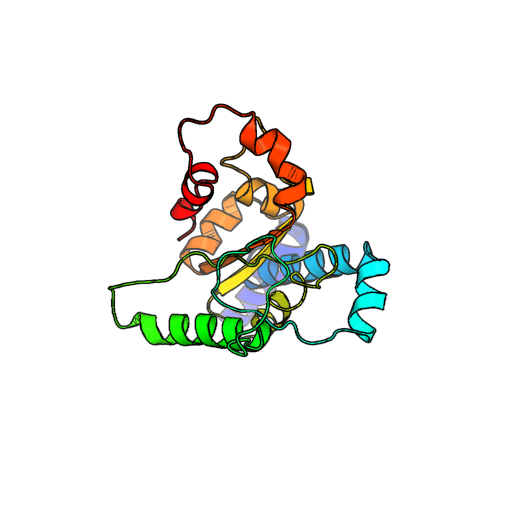6.326 -11.451 -0.590 1.00 84.38 197 TYR A C 1
ATOM 1631 O O . TYR A 1 197 ? 5.904 -10.959 0.457 1.00 84.38 197 TYR A O 1
ATOM 1639 N N . ASP A 1 198 ? 7.186 -12.472 -0.599 1.00 85.06 198 ASP A N 1
ATOM 1640 C CA . ASP A 1 198 ? 7.613 -13.158 0.620 1.00 85.06 198 ASP A CA 1
ATOM 1641 C C . ASP A 1 198 ? 8.626 -12.338 1.421 1.00 85.06 198 ASP A C 1
ATOM 1643 O O . ASP A 1 198 ? 8.669 -12.431 2.651 1.00 85.06 198 ASP A O 1
ATOM 1647 N N . ARG A 1 199 ? 9.477 -11.571 0.732 1.00 86.94 199 ARG A N 1
ATOM 1648 C CA . ARG A 1 199 ? 10.545 -10.763 1.330 1.00 86.94 199 ARG A CA 1
ATOM 1649 C C . ARG A 1 199 ? 9.992 -9.614 2.166 1.00 86.94 199 ARG A C 1
ATOM 1651 O O . ARG A 1 199 ? 10.499 -9.368 3.256 1.00 86.94 199 ARG A O 1
ATOM 1658 N N . PHE A 1 200 ? 8.914 -8.992 1.697 1.00 88.12 200 PHE A N 1
ATOM 1659 C CA . PHE A 1 200 ? 8.186 -7.947 2.416 1.00 88.12 200 PHE A CA 1
ATOM 1660 C C . PHE A 1 200 ? 7.078 -8.488 3.336 1.00 88.12 200 PHE A C 1
ATOM 1662 O O . PHE A 1 200 ? 6.321 -7.695 3.888 1.00 88.12 200 PHE A O 1
ATOM 1669 N N . ASN A 1 201 ? 6.982 -9.814 3.527 1.00 87.25 201 ASN A N 1
ATOM 1670 C CA . ASN A 1 201 ? 5.967 -10.458 4.372 1.00 87.25 201 ASN A CA 1
ATOM 1671 C C . ASN A 1 201 ? 4.521 -10.027 4.025 1.00 87.25 201 ASN A C 1
ATOM 1673 O O . ASN A 1 201 ? 3.668 -9.882 4.900 1.00 87.25 201 ASN A O 1
ATOM 1677 N N . LEU A 1 202 ? 4.215 -9.819 2.739 1.00 86.56 202 LEU A N 1
ATOM 1678 C CA . LEU A 1 202 ? 2.892 -9.329 2.321 1.00 86.56 202 LEU A CA 1
ATOM 1679 C C . LEU A 1 202 ? 1.772 -10.346 2.590 1.00 86.56 202 LEU A C 1
ATOM 1681 O O . LEU A 1 202 ? 0.614 -9.971 2.750 1.00 86.56 202 LEU A O 1
ATOM 1685 N N . ASN A 1 203 ? 2.122 -11.626 2.712 1.00 83.00 203 ASN A N 1
ATOM 1686 C CA . ASN A 1 203 ? 1.217 -12.692 3.131 1.00 83.00 203 ASN A CA 1
ATOM 1687 C C . ASN A 1 203 ? 0.695 -12.528 4.564 1.00 83.00 203 ASN A C 1
ATOM 1689 O O . ASN A 1 203 ? -0.369 -13.052 4.876 1.00 83.00 203 ASN A O 1
ATOM 1693 N N . GLU A 1 204 ? 1.420 -11.812 5.427 1.00 83.75 204 GLU A N 1
ATOM 1694 C CA . GLU A 1 204 ? 0.990 -11.543 6.800 1.00 83.75 204 GLU A CA 1
ATOM 1695 C C . GLU A 1 204 ? -0.157 -10.536 6.858 1.00 83.75 204 GLU A C 1
ATOM 1697 O O . GLU A 1 204 ? -0.682 -10.326 7.941 1.00 83.75 204 GLU A O 1
ATOM 1702 N N . TRP A 1 205 ? -0.546 -9.915 5.741 1.00 78.62 205 TRP A N 1
ATOM 1703 C CA . TRP A 1 205 ? -1.576 -8.874 5.681 1.00 78.62 205 TRP A CA 1
ATOM 1704 C C . TRP A 1 205 ? -2.857 -9.296 4.942 1.00 78.62 205 TRP A C 1
ATOM 1706 O O . TRP A 1 205 ? -3.731 -8.455 4.726 1.00 78.62 205 TRP A O 1
ATOM 1716 N N . ASN A 1 206 ? -2.956 -10.576 4.567 1.00 62.94 206 ASN A N 1
ATOM 1717 C CA . ASN A 1 206 ? -4.156 -11.195 3.989 1.00 62.94 206 ASN A CA 1
ATOM 1718 C C . ASN A 1 206 ? -5.199 -11.579 5.043 1.00 62.94 206 ASN A C 1
ATOM 1720 O O . ASN A 1 206 ? -4.798 -11.954 6.169 1.00 62.94 206 ASN A O 1
#

pLDDT: mean 73.84, std 12.04, range [41.81, 91.12]

Secondary structure (DSSP, 8-state):
-HHHHHHHHHHHHHIIIII-TTS--SHHHHHHHHHHHHHHHHHT-HHHHHHHTT--PPEE-SS---SS--------EEHHHHHHHHHHHHHHGGG-TT-----------TTS-TTTTTTGGG-STT-SEEEEEEEHHHH--TT-GGGHHHHHHHHTT--HHHHHHHTTT-EEEEEEE-HHHHHHHHHHS--S--SHHHHTTGGGG-

Organism: Reticulomyxa filosa (NCBI:txid46433)

Foldseek 3Di:
DVVVVVVVVVVVVCCPPPVNVLADPDPVSLLVLQVVVVVVVVVVCPVNVVCVVVDDFDWDDPDDDDVDPPPPDPRTDRPLVVVLVLVVVLVVCVPPDDDNPQDDDDDDDPPNPPPPSPQVSQPPPDDLEREHEAECVVQPDLVCLLCSVVSSCVVSSHHPVNCVVVLVRGAYDYDYDDCVVCVVVVVPRPDPDPDPCVSNVVVVRD

Radius of gyration: 19.87 Å; chains: 1; bounding box: 55×42×61 Å

Sequence (206 aa):
MKGQAIYVILFEFFKKNIMSEMNPASCADVISILKESKRQELEEDKTIFQALETYIPLQANNYLYIDSDDYKKNDSYDCHQHLINLLVEQKEEKKNDQQKQQVIILQGKSGSGKKETIWELYADDSSISIPVYISLPKCYNELDEKQIISQAFQMKQINKEMIDIIRENISFVFILDGFDEIFDKYDKNNNEKRHFYDRFNLNEWN

InterPro domains:
  IPR027417 P-loop containing nucleoside triphosphate hydrolase [G3DSA:3.40.50.300] (31-205)